Protein AF-0000000082341949 (afdb_homodimer)

Radius of gyration: 20.6 Å; Cα contacts (8 Å, |Δi|>4): 472; chains: 2; bounding box: 40×67×52 Å

Organism: NCBI:txid1220207

Solvent-accessible surface area (backbone atoms only — not comparable to full-atom values): 15668 Å² total; per-residue (Å²): 127,76,79,76,67,27,69,64,93,55,59,66,71,55,52,50,48,47,51,49,51,22,44,45,69,49,43,64,82,54,76,46,76,44,88,90,46,50,64,58,34,34,50,47,27,34,50,46,38,51,53,51,52,52,62,74,50,48,61,86,54,84,93,51,72,63,48,59,32,39,38,31,36,29,34,42,31,34,48,56,72,54,62,62,73,60,32,64,86,70,69,36,77,74,50,65,71,59,54,68,49,71,47,72,44,72,49,69,56,61,70,53,23,46,73,50,75,46,72,49,72,76,30,50,85,28,40,28,45,36,41,37,36,41,34,41,40,56,57,132,128,75,79,75,67,28,70,64,94,54,58,66,70,54,53,49,49,45,51,50,52,22,46,45,70,49,45,64,82,55,75,47,76,44,90,89,45,50,64,58,33,33,50,47,26,35,50,46,39,51,52,52,51,51,62,74,51,48,60,86,54,84,93,51,71,64,49,59,33,41,38,30,36,28,35,42,33,35,48,58,72,56,59,63,74,59,35,63,85,70,70,31,76,74,50,64,72,60,54,69,49,71,47,72,44,72,49,70,55,60,71,52,22,47,72,49,75,45,71,49,72,77,31,50,86,30,40,29,46,37,41,37,37,41,35,41,41,56,55,130

Foldseek 3Di:
DPLQFADDLDDPVVLQVQLQVQLCVLCVPALFDDPVRVVVSFVSSQVSSVVVSQVSQPDPDPPDDGFKDKDKGKDKDAQPPLPVVVPPVPPSPPRPRDDDDDDDDDDADRHHWHKDKDWHVVCVSSRMTMIMMMTMHGDD/DPLQFADDLDDPVVLQVQLQVQLCVLCVPALFDDPVRVVVSFVSSQVSSVVVSQVSQPDPDPPDDGFKDKDKGKDKDAQPPLVVVVPPVPPSPVRPRDDDDDDDDDDADRHHWHKDKDWHVVCVSSRMTMIMMMTMHGDD

InterPro domains:
  IPR005334 Dynein light chain Tctex-1-like [PF03645] (15-134)
  IPR005334 Dynein light chain Tctex-1-like [PTHR21255] (9-137)
  IPR038586 Tctex-1-like superfamily [G3DSA:3.30.1140.40] (12-139)

Sequence (280 aa):
MALETAPTPVPVDDLTKIATEACDSALGQAEGYEHTQVGTWNSEIINAILKALITATTPSTPNTPPPFRFTVNSTIVQQGLIDKSSAADGSAANTGKRGMHSASGAYWDVNRDGMWTFKYPAAEAKGLDVVVSVTWFALGMALETAPTPVPVDDLTKIATEACDSALGQAEGYEHTQVGTWNSEIINAILKALITATTPSTPNTPPPFRFTVNSTIVQQGLIDKSSAADGSAANTGKRGMHSASGAYWDVNRDGMWTFKYPAAEAKGLDVVVSVTWFALG

Nearest PDB structures (foldseek):
  5hxl-assembly1_A-2  TM=9.467E-01  e=6.442E-15  Pyricularia oryzae 70-15
  5hyc-assembly1_B  TM=9.217E-01  e=1.857E-14  Pyricularia oryzae 70-15
  5hyc-assembly1_A  TM=8.881E-01  e=2.265E-14  Pyricularia oryzae 70-15
  5vky-assembly1_B  TM=7.727E-01  e=1.326E-05  Saccharomyces cerevisiae JAY291
  5hxl-assembly1_A-2  TM=9.469E-01  e=4.916E-15  Pyricularia oryzae 70-15

Structure (mmCIF, N/CA/C/O backbone):
data_AF-0000000082341949-model_v1
#
loop_
_entity.id
_entity.type
_entity.pdbx_description
1 polymer 'Dynein light chain'
#
loop_
_atom_site.group_PDB
_atom_site.id
_atom_site.type_symbol
_atom_site.label_atom_id
_atom_site.label_alt_id
_atom_site.label_comp_id
_atom_site.label_asym_id
_atom_site.label_entity_id
_atom_site.label_seq_id
_atom_site.pdbx_PDB_ins_code
_atom_site.Cartn_x
_atom_site.Cartn_y
_atom_site.Cartn_z
_atom_site.occupancy
_atom_site.B_iso_or_equiv
_atom_site.auth_seq_id
_atom_site.auth_comp_id
_atom_site.auth_asym_id
_atom_site.auth_atom_id
_atom_site.pdbx_PDB_model_num
ATOM 1 N N . MET A 1 1 ? 8.773 -18.062 19.766 1 23.06 1 MET A N 1
ATOM 2 C CA . MET A 1 1 ? 9 -18.609 18.422 1 23.06 1 MET A CA 1
ATOM 3 C C . MET A 1 1 ? 9.023 -17.5 17.375 1 23.06 1 MET A C 1
ATOM 5 O O . MET A 1 1 ? 8.148 -16.625 17.375 1 23.06 1 MET A O 1
ATOM 9 N N . ALA A 1 2 ? 10.047 -16.938 16.875 1 33.16 2 ALA A N 1
ATOM 10 C CA . ALA A 1 2 ? 10.203 -15.688 16.156 1 33.16 2 ALA A CA 1
ATOM 11 C C . ALA A 1 2 ? 9.195 -15.586 15.016 1 33.16 2 ALA A C 1
ATOM 13 O O . ALA A 1 2 ? 8.93 -16.578 14.328 1 33.16 2 ALA A O 1
ATOM 14 N N . LEU A 1 3 ? 8.156 -15 15.094 1 41.84 3 LEU A N 1
ATOM 15 C CA . LEU A 1 3 ? 7.133 -14.883 14.055 1 41.84 3 LEU A CA 1
ATOM 16 C C . LEU A 1 3 ? 7.738 -15.07 12.672 1 41.84 3 LEU A C 1
ATOM 18 O O . LEU A 1 3 ? 8.633 -14.312 12.273 1 41.84 3 LEU A O 1
ATOM 22 N N . GLU A 1 4 ? 8.07 -16.219 12.273 1 46.66 4 GLU A N 1
ATOM 23 C CA . GLU A 1 4 ? 8.742 -16.688 11.062 1 46.66 4 GLU A CA 1
ATOM 24 C C . GLU A 1 4 ? 8.258 -15.914 9.836 1 46.66 4 GLU A C 1
ATOM 26 O O . GLU A 1 4 ? 7.078 -15.992 9.477 1 46.66 4 GLU A O 1
ATOM 31 N N . THR A 1 5 ? 8.609 -14.57 9.703 1 62.88 5 THR A N 1
ATOM 32 C CA . THR A 1 5 ? 8.258 -13.766 8.539 1 62.88 5 THR A CA 1
ATOM 33 C C . THR A 1 5 ? 8.836 -14.383 7.266 1 62.88 5 THR A C 1
ATOM 35 O O . THR A 1 5 ? 9.852 -15.086 7.316 1 62.88 5 THR A O 1
ATOM 38 N N . ALA A 1 6 ? 8.031 -14.641 6.203 1 70.5 6 ALA A N 1
ATOM 39 C CA . ALA A 1 6 ? 8.484 -15.172 4.926 1 70.5 6 ALA A CA 1
ATOM 40 C C . ALA A 1 6 ? 9.859 -14.617 4.559 1 70.5 6 ALA A C 1
ATOM 42 O O . ALA A 1 6 ? 10.172 -13.461 4.855 1 70.5 6 ALA A O 1
ATOM 43 N N . PRO A 1 7 ? 10.773 -15.594 4.086 1 88 7 PRO A N 1
ATOM 44 C CA . PRO A 1 7 ? 12.062 -15.078 3.615 1 88 7 PRO A CA 1
ATOM 45 C C . PRO A 1 7 ? 11.906 -13.977 2.568 1 88 7 PRO A C 1
ATOM 47 O O . PRO A 1 7 ? 11.047 -14.07 1.69 1 88 7 PRO A O 1
ATOM 50 N N . THR A 1 8 ? 12.641 -12.992 2.723 1 95.56 8 THR A N 1
ATOM 51 C CA . THR A 1 8 ? 12.648 -11.898 1.756 1 95.56 8 THR A CA 1
ATOM 52 C C . THR A 1 8 ? 13.297 -12.336 0.446 1 95.56 8 THR A C 1
ATOM 54 O O . THR A 1 8 ? 14.156 -13.219 0.437 1 95.56 8 THR A O 1
ATOM 57 N N . PRO A 1 9 ? 12.859 -11.773 -0.708 1 96.88 9 PRO A N 1
ATOM 58 C CA . PRO A 1 9 ? 13.398 -12.164 -2.014 1 96.88 9 PRO A CA 1
ATOM 59 C C . PRO A 1 9 ? 14.898 -11.914 -2.129 1 96.88 9 PRO A C 1
ATOM 61 O O . PRO A 1 9 ? 15.578 -12.578 -2.914 1 96.88 9 PRO A O 1
ATOM 64 N N . VAL A 1 10 ? 15.398 -10.875 -1.47 1 97.44 10 VAL A N 1
ATOM 65 C CA . VAL A 1 10 ? 16.812 -10.562 -1.269 1 97.44 10 VAL A CA 1
ATOM 66 C C . VAL A 1 10 ? 17.062 -10.242 0.203 1 97.44 10 VAL A C 1
ATOM 68 O O . VAL A 1 10 ? 16.125 -9.922 0.943 1 97.44 10 VAL A O 1
ATOM 71 N N . PRO A 1 11 ? 18.328 -10.352 0.611 1 97.06 11 PRO A N 1
ATOM 72 C CA . PRO A 1 11 ? 18.578 -10.008 2.014 1 97.06 11 PRO A CA 1
ATOM 73 C C . PRO A 1 11 ? 18.094 -8.609 2.375 1 97.06 11 PRO A C 1
ATOM 75 O O . PRO A 1 11 ? 18.172 -7.691 1.554 1 97.06 11 PRO A O 1
ATOM 78 N N . VAL A 1 12 ? 17.672 -8.43 3.627 1 97.38 12 VAL A N 1
ATOM 79 C CA . VAL A 1 12 ? 17.094 -7.184 4.094 1 97.38 12 VAL A CA 1
ATOM 80 C C . VAL A 1 12 ? 18.094 -6.047 3.936 1 97.38 12 VAL A C 1
ATOM 82 O O . VAL A 1 12 ? 17.719 -4.918 3.602 1 97.38 12 VAL A O 1
ATOM 85 N N . ASP A 1 13 ? 19.328 -6.34 4.191 1 97.69 13 ASP A N 1
ATOM 86 C CA . ASP A 1 13 ? 20.359 -5.32 4.004 1 97.69 13 ASP A CA 1
ATOM 87 C C . ASP A 1 13 ? 20.375 -4.812 2.564 1 97.69 13 ASP A C 1
ATOM 89 O O . ASP A 1 13 ? 20.578 -3.623 2.32 1 97.69 13 ASP A O 1
ATOM 93 N N . ASP A 1 14 ? 20.219 -5.711 1.649 1 98.31 14 ASP A N 1
ATOM 94 C CA . ASP A 1 14 ? 20.188 -5.336 0.24 1 98.31 14 ASP A CA 1
ATOM 95 C C . ASP A 1 14 ? 18.906 -4.547 -0.078 1 98.31 14 ASP A C 1
ATOM 97 O O . ASP A 1 14 ? 18.953 -3.578 -0.84 1 98.31 14 ASP A O 1
ATOM 101 N N . LEU A 1 15 ? 17.75 -4.973 0.466 1 98.5 15 LEU A N 1
ATOM 102 C CA . LEU A 1 15 ? 16.5 -4.223 0.303 1 98.5 15 LEU A CA 1
ATOM 103 C C . LEU A 1 15 ? 16.672 -2.785 0.789 1 98.5 15 LEU A C 1
ATOM 105 O O . LEU A 1 15 ? 16.266 -1.844 0.104 1 98.5 15 LEU A O 1
ATOM 109 N N . THR A 1 16 ? 17.281 -2.672 1.92 1 98.62 16 THR A N 1
ATOM 110 C CA . THR A 1 16 ? 17.5 -1.359 2.518 1 98.62 16 THR A CA 1
ATOM 111 C C . THR A 1 16 ? 18.391 -0.499 1.625 1 98.62 16 THR A C 1
ATOM 113 O O . THR A 1 16 ? 18.109 0.68 1.405 1 98.62 16 THR A O 1
ATOM 116 N N . LYS A 1 17 ? 19.438 -1.103 1.135 1 98.81 17 LYS A N 1
ATOM 117 C CA . LYS A 1 17 ? 20.344 -0.394 0.237 1 98.81 17 LYS A CA 1
ATOM 118 C C . LYS A 1 17 ? 19.625 0.051 -1.033 1 98.81 17 LYS A C 1
ATOM 120 O O . LYS A 1 17 ? 19.75 1.203 -1.452 1 98.81 17 LYS A O 1
ATOM 125 N N . ILE A 1 18 ? 18.891 -0.841 -1.638 1 98.88 18 ILE A N 1
ATOM 126 C CA . ILE A 1 18 ? 18.141 -0.56 -2.855 1 98.88 18 ILE A CA 1
ATOM 127 C C . ILE A 1 18 ? 17.188 0.615 -2.617 1 98.88 18 ILE A C 1
ATOM 129 O O . ILE A 1 18 ? 17.156 1.565 -3.404 1 98.88 18 ILE A O 1
ATOM 133 N N . ALA A 1 19 ? 16.422 0.585 -1.531 1 98.88 19 ALA A N 1
ATOM 134 C CA . ALA A 1 19 ? 15.445 1.631 -1.224 1 98.88 19 ALA A CA 1
ATOM 135 C C . ALA A 1 19 ? 16.141 2.955 -0.921 1 98.88 19 ALA A C 1
ATOM 137 O O . ALA A 1 19 ? 15.695 4.016 -1.361 1 98.88 19 ALA A O 1
ATOM 138 N N . THR A 1 20 ? 17.219 2.895 -0.156 1 98.88 20 THR A N 1
ATOM 139 C CA . THR A 1 20 ? 17.953 4.098 0.189 1 98.88 20 THR A CA 1
ATOM 140 C C . THR A 1 20 ? 18.5 4.781 -1.067 1 98.88 20 THR A C 1
ATOM 142 O O . THR A 1 20 ? 18.344 5.992 -1.236 1 98.88 20 THR A O 1
ATOM 145 N N . GLU A 1 21 ? 19.094 4.016 -1.93 1 98.88 21 GLU A N 1
ATOM 146 C CA . GLU A 1 21 ? 19.688 4.566 -3.15 1 98.88 21 GLU A CA 1
ATOM 147 C C . GLU A 1 21 ? 18.609 5.156 -4.059 1 98.88 21 GLU A C 1
ATOM 149 O O . GLU A 1 21 ? 18.828 6.188 -4.699 1 98.88 21 GLU A O 1
ATOM 154 N N . ALA A 1 22 ? 17.469 4.457 -4.191 1 98.94 22 ALA A N 1
ATOM 155 C CA . ALA A 1 22 ? 16.359 4.973 -4.984 1 98.94 22 ALA A CA 1
ATOM 156 C C . ALA A 1 22 ? 15.891 6.324 -4.453 1 98.94 22 ALA A C 1
ATOM 158 O O . ALA A 1 22 ? 15.68 7.262 -5.23 1 98.94 22 ALA A O 1
ATOM 159 N N . CYS A 1 23 ? 15.75 6.441 -3.154 1 98.88 23 CYS A N 1
ATOM 160 C CA . CYS A 1 23 ? 15.312 7.688 -2.535 1 98.88 23 CYS A CA 1
ATOM 161 C C . CYS A 1 23 ? 16.375 8.773 -2.689 1 98.88 23 CYS A C 1
ATOM 163 O O . CYS A 1 23 ? 16.047 9.922 -2.992 1 98.88 23 CYS A O 1
ATOM 165 N N . ASP A 1 24 ? 17.625 8.398 -2.455 1 98.69 24 ASP A N 1
ATOM 166 C CA . ASP A 1 24 ? 18.719 9.352 -2.627 1 98.69 24 ASP A CA 1
ATOM 167 C C . ASP A 1 24 ? 18.703 9.953 -4.031 1 98.69 24 ASP A C 1
ATOM 169 O O . ASP A 1 24 ? 18.859 11.164 -4.195 1 98.69 24 ASP A O 1
ATOM 173 N N . SER A 1 25 ? 18.578 9.094 -4.961 1 98.75 25 SER A N 1
ATOM 174 C CA . SER A 1 25 ? 18.594 9.523 -6.355 1 98.75 25 SER A CA 1
ATOM 175 C C . SER A 1 25 ? 17.422 10.445 -6.672 1 98.75 25 SER A C 1
ATOM 177 O O . SER A 1 25 ? 17.594 11.469 -7.332 1 98.75 25 SER A O 1
ATOM 179 N N . ALA A 1 26 ? 16.234 10.133 -6.211 1 98.69 26 ALA A N 1
ATOM 180 C CA . ALA A 1 26 ? 15.023 10.875 -6.547 1 98.69 26 ALA A CA 1
ATOM 181 C C . ALA A 1 26 ? 14.953 12.188 -5.773 1 98.69 26 ALA A C 1
ATOM 183 O O . ALA A 1 26 ? 14.484 13.195 -6.305 1 98.69 26 ALA A O 1
ATOM 184 N N . LEU A 1 27 ? 15.516 12.203 -4.523 1 98.38 27 LEU A N 1
ATOM 185 C CA . LEU A 1 27 ? 15.25 13.328 -3.625 1 98.38 27 LEU A CA 1
ATOM 186 C C . LEU A 1 27 ? 16.531 14.094 -3.32 1 98.38 27 LEU A C 1
ATOM 188 O O . LEU A 1 27 ? 16.516 15.031 -2.518 1 98.38 27 LEU A O 1
ATOM 192 N N . GLY A 1 28 ? 17.594 13.648 -3.826 1 95.56 28 GLY A N 1
ATOM 193 C CA . GLY A 1 28 ? 18.891 14.242 -3.494 1 95.56 28 GLY A CA 1
ATOM 194 C C . GLY A 1 28 ? 18.891 15.758 -3.592 1 95.56 28 GLY A C 1
ATOM 195 O O . GLY A 1 28 ? 19.453 16.438 -2.736 1 95.56 28 GLY A O 1
ATOM 196 N N . GLN A 1 29 ? 18.172 16.297 -4.523 1 94.81 29 GLN A N 1
ATOM 197 C CA . GLN A 1 29 ? 18.219 17.734 -4.762 1 94.81 29 GLN A CA 1
ATOM 198 C C . GLN A 1 29 ? 17 18.422 -4.16 1 94.81 29 GLN A C 1
ATOM 200 O O . GLN A 1 29 ? 16.875 19.656 -4.23 1 94.81 29 GLN A O 1
ATOM 205 N N . ALA A 1 30 ? 16.141 17.719 -3.623 1 96.12 30 ALA A N 1
ATOM 206 C CA . ALA A 1 30 ? 14.938 18.297 -3.053 1 96.12 30 ALA A CA 1
ATOM 207 C C . ALA A 1 30 ? 15.25 19.062 -1.769 1 96.12 30 ALA A C 1
ATOM 209 O O . ALA A 1 30 ? 16.062 18.609 -0.954 1 96.12 30 ALA A O 1
ATOM 210 N N . GLU A 1 31 ? 14.641 20.203 -1.575 1 95.38 31 GLU A N 1
ATOM 211 C CA . GLU A 1 31 ? 14.812 21 -0.366 1 95.38 31 GLU A CA 1
ATOM 212 C C . GLU A 1 31 ? 13.57 20.953 0.515 1 95.38 31 GLU A C 1
ATOM 214 O O . GLU A 1 31 ? 13.555 21.516 1.609 1 95.38 31 GLU A O 1
ATOM 219 N N . GLY A 1 32 ? 12.562 20.422 0.01 1 95.12 32 GLY A N 1
ATOM 220 C CA . GLY A 1 32 ? 11.281 20.281 0.677 1 95.12 32 GLY A CA 1
ATOM 221 C C . GLY A 1 32 ? 10.195 19.719 -0.222 1 95.12 32 GLY A C 1
ATOM 222 O O . GLY A 1 32 ? 10.469 19.312 -1.353 1 95.12 32 GLY A O 1
ATOM 223 N N . TYR A 1 33 ? 9.047 19.703 0.341 1 95.81 33 TYR A N 1
ATOM 224 C CA . TYR A 1 33 ? 7.922 19.156 -0.413 1 95.81 33 TYR A CA 1
ATOM 225 C C . TYR A 1 33 ? 7.57 20.062 -1.587 1 95.81 33 TYR A C 1
ATOM 227 O O . TYR A 1 33 ? 7.434 21.281 -1.423 1 95.81 33 TYR A O 1
ATOM 235 N N . GLU A 1 34 ? 7.402 19.578 -2.762 1 96.12 34 GLU A N 1
ATOM 236 C CA . GLU A 1 34 ? 6.992 20.297 -3.961 1 96.12 34 GLU A CA 1
ATOM 237 C C . GLU A 1 34 ? 5.871 19.562 -4.691 1 96.12 34 GLU A C 1
ATOM 239 O O . GLU A 1 34 ? 6.102 18.531 -5.312 1 96.12 34 GLU A O 1
ATOM 244 N N . HIS A 1 35 ? 4.695 20.172 -4.734 1 94.88 35 HIS A N 1
ATOM 245 C CA . HIS A 1 35 ? 3.512 19.547 -5.312 1 94.88 35 HIS A CA 1
ATOM 246 C C . HIS A 1 35 ? 3.73 19.203 -6.781 1 94.88 35 HIS A C 1
ATOM 248 O O . HIS A 1 35 ? 3.209 18.203 -7.277 1 94.88 35 HIS A O 1
ATOM 254 N N . THR A 1 36 ? 4.496 19.938 -7.383 1 96.81 36 THR A N 1
ATOM 255 C CA . THR A 1 36 ? 4.684 19.75 -8.812 1 96.81 36 THR A CA 1
ATOM 256 C C . THR A 1 36 ? 5.695 18.641 -9.086 1 96.81 36 THR A C 1
ATOM 258 O O . THR A 1 36 ? 5.805 18.156 -10.219 1 96.81 36 THR A O 1
ATOM 261 N N . GLN A 1 37 ? 6.477 18.188 -8.055 1 97.94 37 GLN A N 1
ATOM 262 C CA . GLN A 1 37 ? 7.562 17.234 -8.289 1 97.94 37 GLN A CA 1
ATOM 263 C C . GLN A 1 37 ? 7.301 15.914 -7.578 1 97.94 37 GLN A C 1
ATOM 265 O O . GLN A 1 37 ? 7.887 14.883 -7.93 1 97.94 37 GLN A O 1
ATOM 270 N N . VAL A 1 38 ? 6.52 15.914 -6.562 1 98.12 38 VAL A N 1
ATOM 271 C CA . VAL A 1 38 ? 6.367 14.766 -5.672 1 98.12 38 VAL A CA 1
ATOM 272 C C . VAL A 1 38 ? 5.902 13.547 -6.469 1 98.12 38 VAL A C 1
ATOM 274 O O . VAL A 1 38 ? 6.293 12.414 -6.168 1 98.12 38 VAL A O 1
ATOM 277 N N . GLY A 1 39 ? 5.07 13.758 -7.469 1 98.31 39 GLY A N 1
ATOM 278 C CA . GLY A 1 39 ? 4.672 12.664 -8.344 1 98.31 39 GLY A CA 1
ATOM 279 C C . GLY A 1 39 ? 5.84 12.023 -9.07 1 98.31 39 GLY A C 1
ATOM 280 O O . GLY A 1 39 ? 5.941 10.797 -9.141 1 98.31 39 GLY A O 1
ATOM 281 N N . THR A 1 40 ? 6.648 12.836 -9.609 1 98.69 40 THR A N 1
ATOM 282 C CA . THR A 1 40 ? 7.832 12.367 -10.32 1 98.69 40 THR A CA 1
ATOM 283 C C . THR A 1 40 ? 8.781 11.648 -9.359 1 98.69 40 THR A C 1
ATOM 285 O O . THR A 1 40 ? 9.297 10.57 -9.688 1 98.69 40 THR A O 1
ATOM 288 N N . TRP A 1 41 ? 9.008 12.211 -8.18 1 98.81 41 TRP A N 1
ATOM 289 C CA . TRP A 1 41 ? 9.883 11.586 -7.188 1 98.81 41 TRP A CA 1
ATOM 290 C C . TRP A 1 41 ? 9.406 10.18 -6.848 1 98.81 41 TRP A C 1
ATOM 292 O O . TRP A 1 41 ? 10.195 9.234 -6.836 1 98.81 41 TRP A O 1
ATOM 302 N N . ASN A 1 42 ? 8.117 10.023 -6.617 1 98.88 42 ASN A N 1
ATOM 303 C CA . ASN A 1 42 ? 7.555 8.719 -6.309 1 98.88 42 ASN A CA 1
ATOM 304 C C . ASN A 1 42 ? 7.746 7.738 -7.461 1 98.88 42 ASN A C 1
ATOM 306 O O . ASN A 1 42 ? 8.109 6.578 -7.242 1 98.88 42 ASN A O 1
ATOM 310 N N . SER A 1 43 ? 7.508 8.203 -8.648 1 98.81 43 SER A N 1
ATOM 311 C CA . SER A 1 43 ? 7.68 7.344 -9.82 1 98.81 43 SER A CA 1
ATOM 312 C C . SER A 1 43 ? 9.125 6.875 -9.953 1 98.81 43 SER A C 1
ATOM 314 O O . SER A 1 43 ? 9.375 5.703 -10.25 1 98.81 43 SER A O 1
ATOM 316 N N . GLU A 1 44 ? 10.023 7.727 -9.75 1 98.94 44 GLU A N 1
ATOM 317 C CA . GLU A 1 44 ? 11.438 7.383 -9.836 1 98.94 44 GLU A CA 1
ATOM 318 C C . GLU A 1 44 ? 11.828 6.359 -8.773 1 98.94 44 GLU A C 1
ATOM 320 O O . GLU A 1 44 ? 12.539 5.395 -9.07 1 98.94 44 GLU A O 1
ATOM 325 N N . ILE A 1 45 ? 11.367 6.586 -7.566 1 98.94 45 ILE A N 1
ATOM 326 C CA . ILE A 1 45 ? 11.648 5.672 -6.465 1 98.94 45 ILE A CA 1
ATOM 327 C C . ILE A 1 45 ? 11.109 4.281 -6.797 1 98.94 45 ILE A C 1
ATOM 329 O O . ILE A 1 45 ? 11.836 3.291 -6.719 1 98.94 45 ILE A O 1
ATOM 333 N N . ILE A 1 46 ? 9.898 4.219 -7.199 1 98.94 46 ILE A N 1
ATOM 334 C CA . ILE A 1 46 ? 9.211 2.965 -7.484 1 98.94 46 ILE A CA 1
ATOM 335 C C . ILE A 1 46 ? 9.922 2.227 -8.617 1 98.94 46 ILE A C 1
ATOM 337 O O . ILE A 1 46 ? 10.227 1.04 -8.492 1 98.94 46 ILE A O 1
ATOM 341 N N . ASN A 1 47 ? 10.211 2.914 -9.68 1 98.88 47 ASN A N 1
ATOM 342 C CA . ASN A 1 47 ? 10.836 2.312 -10.859 1 98.88 47 ASN A CA 1
ATOM 343 C C . ASN A 1 47 ? 12.227 1.777 -10.547 1 98.88 47 ASN A C 1
ATOM 345 O O . ASN A 1 47 ? 12.594 0.686 -10.984 1 98.88 47 ASN A O 1
ATOM 349 N N . ALA A 1 48 ? 13 2.541 -9.828 1 98.94 48 ALA A N 1
ATOM 350 C CA . ALA A 1 48 ? 14.344 2.115 -9.461 1 98.94 48 ALA A CA 1
ATOM 351 C C . ALA A 1 48 ? 14.305 0.85 -8.609 1 98.94 48 ALA A C 1
ATOM 353 O O . ALA A 1 48 ? 15.094 -0.077 -8.828 1 98.94 48 ALA A O 1
ATOM 354 N N . ILE A 1 49 ? 13.43 0.798 -7.664 1 98.94 49 ILE A N 1
ATOM 355 C CA . ILE A 1 49 ? 13.344 -0.34 -6.758 1 98.94 49 ILE A CA 1
ATOM 356 C C . ILE A 1 49 ? 12.867 -1.575 -7.52 1 98.94 49 ILE A C 1
ATOM 358 O O . ILE A 1 49 ? 13.445 -2.656 -7.383 1 98.94 49 ILE A O 1
ATOM 362 N N . LEU A 1 50 ? 11.828 -1.416 -8.352 1 98.88 50 LEU A N 1
ATOM 363 C CA . LEU A 1 50 ? 11.336 -2.539 -9.141 1 98.88 50 LEU A CA 1
ATOM 364 C C . LEU A 1 50 ? 12.438 -3.098 -10.039 1 98.88 50 LEU A C 1
ATOM 366 O O . LEU A 1 50 ? 12.648 -4.312 -10.086 1 98.88 50 LEU A O 1
ATOM 370 N N . LYS A 1 51 ? 13.117 -2.213 -10.711 1 98.81 51 LYS A N 1
ATOM 371 C CA . LYS A 1 51 ? 14.195 -2.641 -11.602 1 98.81 51 LYS A CA 1
ATOM 372 C C . LYS A 1 51 ? 15.258 -3.424 -10.844 1 98.81 51 LYS A C 1
ATOM 374 O O . LYS A 1 51 ? 15.711 -4.477 -11.305 1 98.81 51 LYS A O 1
ATOM 379 N N . ALA A 1 52 ? 15.672 -2.926 -9.719 1 98.81 52 ALA A N 1
ATOM 380 C CA . ALA A 1 52 ? 16.703 -3.572 -8.914 1 98.81 52 ALA A CA 1
ATOM 381 C C . ALA A 1 52 ? 16.25 -4.953 -8.445 1 98.81 52 ALA A C 1
ATOM 383 O O . ALA A 1 52 ? 17.016 -5.914 -8.492 1 98.81 52 ALA A O 1
ATOM 384 N N . LEU A 1 53 ? 15.031 -5.121 -7.977 1 98.56 53 LEU A N 1
ATOM 385 C CA . LEU A 1 53 ? 14.508 -6.383 -7.457 1 98.56 53 LEU A CA 1
ATOM 386 C C . LEU A 1 53 ? 14.375 -7.414 -8.57 1 98.56 53 LEU A C 1
ATOM 388 O O . LEU A 1 53 ? 14.719 -8.586 -8.391 1 98.56 53 LEU A O 1
ATOM 392 N N . ILE A 1 54 ? 13.836 -6.957 -9.719 1 97.75 54 ILE A N 1
ATOM 393 C CA . ILE A 1 54 ? 13.695 -7.844 -10.867 1 97.75 54 ILE A CA 1
ATOM 394 C C . ILE A 1 54 ? 15.07 -8.367 -11.281 1 97.75 54 ILE A C 1
ATOM 396 O O . ILE A 1 54 ? 15.242 -9.57 -11.492 1 97.75 54 ILE A O 1
ATOM 400 N N . THR A 1 55 ? 16.016 -7.469 -11.359 1 97.25 55 THR A N 1
ATOM 401 C CA . THR A 1 55 ? 17.375 -7.852 -11.742 1 97.25 55 THR A CA 1
ATOM 402 C C . THR A 1 55 ? 17.953 -8.844 -10.75 1 97.25 55 THR A C 1
ATOM 404 O O . THR A 1 55 ? 18.547 -9.852 -11.141 1 97.25 55 THR A O 1
ATOM 407 N N . ALA A 1 56 ? 17.781 -8.617 -9.484 1 97 56 ALA A N 1
ATOM 408 C CA . ALA A 1 56 ? 18.391 -9.406 -8.43 1 97 56 ALA A CA 1
ATOM 409 C C . ALA A 1 56 ? 17.75 -10.789 -8.336 1 97 56 ALA A C 1
ATOM 411 O O . ALA A 1 56 ? 18.375 -11.734 -7.824 1 97 56 ALA A O 1
ATOM 412 N N . THR A 1 57 ? 16.531 -10.93 -8.805 1 96.38 57 THR A N 1
ATOM 413 C CA . THR A 1 57 ? 15.812 -12.18 -8.562 1 96.38 57 THR A CA 1
ATOM 414 C C . THR A 1 57 ? 15.602 -12.945 -9.859 1 96.38 57 THR A C 1
ATOM 416 O O . THR A 1 57 ? 15.07 -14.055 -9.859 1 96.38 57 THR A O 1
ATOM 419 N N . THR A 1 58 ? 15.914 -12.336 -10.984 1 93.19 58 THR A N 1
ATOM 420 C CA . THR A 1 58 ? 15.797 -13.023 -12.273 1 93.19 58 THR A CA 1
ATOM 421 C C . THR A 1 58 ? 16.781 -14.18 -12.359 1 93.19 58 THR A C 1
ATOM 423 O O . THR A 1 58 ? 17.984 -13.992 -12.188 1 93.19 58 THR A O 1
ATOM 426 N N . PRO A 1 59 ? 16.234 -15.375 -12.625 1 91.31 59 PRO A N 1
ATOM 427 C CA . PRO A 1 59 ? 17.125 -16.531 -12.727 1 91.31 59 PRO A CA 1
ATOM 428 C C . PRO A 1 59 ? 18.125 -16.422 -13.883 1 91.31 59 PRO A C 1
ATOM 430 O O . PRO A 1 59 ? 17.797 -15.828 -14.922 1 91.31 59 PRO A O 1
ATOM 433 N N . SER A 1 60 ? 19.25 -17.047 -13.703 1 90.25 60 SER A N 1
ATOM 434 C CA . SER A 1 60 ? 20.281 -17.047 -14.734 1 90.25 60 SER A CA 1
ATOM 435 C C . SER A 1 60 ? 20 -18.078 -15.812 1 90.25 60 SER A C 1
ATOM 437 O O . SER A 1 60 ? 20.5 -17.969 -16.938 1 90.25 60 SER A O 1
ATOM 439 N N . THR A 1 61 ? 19.266 -19.062 -15.453 1 90 61 THR A N 1
ATOM 440 C CA . THR A 1 61 ? 18.922 -20.109 -16.406 1 90 61 THR A CA 1
ATOM 441 C C . THR A 1 61 ? 17.844 -19.641 -17.375 1 90 61 THR A C 1
ATOM 443 O O . THR A 1 61 ? 16.781 -19.172 -16.953 1 90 61 THR A O 1
ATOM 446 N N . PRO A 1 62 ? 18.156 -19.891 -18.656 1 86.69 62 PRO A N 1
ATOM 447 C CA . PRO A 1 62 ? 17.188 -19.438 -19.656 1 86.69 62 PRO A CA 1
ATOM 448 C C . PRO A 1 62 ? 15.836 -20.125 -19.516 1 86.69 62 PRO A C 1
ATOM 450 O O . PRO A 1 62 ? 15.773 -21.297 -19.141 1 86.69 62 PRO A O 1
ATOM 453 N N . ASN A 1 63 ? 14.766 -19.438 -19.781 1 88.5 63 ASN A N 1
ATOM 454 C CA . ASN A 1 63 ? 13.391 -19.922 -19.844 1 88.5 63 ASN A CA 1
ATOM 455 C C . ASN A 1 63 ? 12.844 -20.234 -18.469 1 88.5 63 ASN A C 1
ATOM 457 O O . ASN A 1 63 ? 11.844 -20.953 -18.328 1 88.5 63 ASN A O 1
ATOM 461 N N . THR A 1 64 ? 13.641 -19.906 -17.484 1 89.88 64 THR A N 1
ATOM 462 C CA . THR A 1 64 ? 13.086 -20.047 -16.141 1 89.88 64 THR A CA 1
ATOM 463 C C . THR A 1 64 ? 12.195 -18.844 -15.805 1 89.88 64 THR A C 1
ATOM 465 O O . THR A 1 64 ? 12.609 -17.703 -15.945 1 89.88 64 THR A O 1
ATOM 468 N N . PRO A 1 65 ? 11.023 -19.031 -15.445 1 88.94 65 PRO A N 1
ATOM 469 C CA . PRO A 1 65 ? 10.117 -17.922 -15.141 1 88.94 65 PRO A CA 1
ATOM 470 C C . PRO A 1 65 ? 10.539 -17.141 -13.906 1 88.94 65 PRO A C 1
ATOM 472 O O . PRO A 1 65 ? 11.227 -17.672 -13.031 1 88.94 65 PRO A O 1
ATOM 475 N N . PRO A 1 66 ? 10.227 -15.883 -13.859 1 91.25 66 PRO A N 1
ATOM 476 C CA . PRO A 1 66 ? 10.508 -15.109 -12.641 1 91.25 66 PRO A CA 1
ATOM 477 C C . PRO A 1 66 ? 9.898 -15.742 -11.398 1 91.25 66 PRO A C 1
ATOM 479 O O . PRO A 1 66 ? 8.773 -16.25 -11.438 1 91.25 66 PRO A O 1
ATOM 482 N N . PRO A 1 67 ? 10.609 -15.719 -10.367 1 95.31 67 PRO A N 1
ATOM 483 C CA . PRO A 1 67 ? 10.133 -16.391 -9.156 1 95.31 67 PRO A CA 1
ATOM 484 C C . PRO A 1 67 ? 9.148 -15.555 -8.359 1 95.31 67 PRO A C 1
ATOM 486 O O . PRO A 1 67 ? 8.461 -16.078 -7.473 1 95.31 67 PRO A O 1
ATOM 489 N N . PHE A 1 68 ? 9.133 -14.242 -8.656 1 97.12 68 PHE A N 1
ATOM 490 C CA . PHE A 1 68 ? 8.281 -13.383 -7.844 1 97.12 68 PHE A CA 1
ATOM 491 C C . PHE A 1 68 ? 7.535 -12.383 -8.719 1 97.12 68 PHE A C 1
ATOM 493 O O . PHE A 1 68 ? 8.031 -11.969 -9.766 1 97.12 68 PHE A O 1
ATOM 500 N N . ARG A 1 69 ? 6.383 -12.047 -8.281 1 97.75 69 ARG A N 1
ATOM 501 C CA . ARG A 1 69 ? 5.734 -10.789 -8.641 1 97.75 69 ARG A CA 1
ATOM 502 C C . ARG A 1 69 ? 5.922 -9.742 -7.543 1 97.75 69 ARG A C 1
ATOM 504 O O . ARG A 1 69 ? 6.07 -10.094 -6.367 1 97.75 69 ARG A O 1
ATOM 511 N N . PHE A 1 70 ? 5.949 -8.477 -7.926 1 98.5 70 PHE A N 1
ATOM 512 C CA . PHE A 1 70 ? 6.246 -7.414 -6.969 1 98.5 70 PHE A CA 1
ATOM 513 C C . PHE A 1 70 ? 5.227 -6.289 -7.078 1 98.5 70 PHE A C 1
ATOM 515 O O . PHE A 1 70 ? 4.758 -5.973 -8.172 1 98.5 70 PHE A O 1
ATOM 522 N N . THR A 1 71 ? 4.91 -5.664 -5.969 1 98.62 71 THR A N 1
ATOM 523 C CA . THR A 1 71 ? 4.363 -4.312 -5.906 1 98.62 71 THR A CA 1
ATOM 524 C C . THR A 1 71 ? 5.242 -3.41 -5.047 1 98.62 71 THR A C 1
ATOM 526 O O . THR A 1 71 ? 5.758 -3.842 -4.012 1 98.62 71 THR A O 1
ATOM 529 N N . VAL A 1 72 ? 5.438 -2.209 -5.453 1 98.81 72 VAL A N 1
ATOM 530 C CA . VAL A 1 72 ? 6.133 -1.188 -4.676 1 98.81 72 VAL A CA 1
ATOM 531 C C . VAL A 1 72 ? 5.246 0.046 -4.535 1 98.81 72 VAL A C 1
ATOM 533 O O . VAL A 1 72 ? 4.707 0.549 -5.523 1 98.81 72 VAL A O 1
ATOM 536 N N . ASN A 1 73 ? 5.016 0.458 -3.354 1 98.69 73 ASN A N 1
ATOM 537 C CA . ASN A 1 73 ? 4.309 1.691 -3.029 1 98.69 73 ASN A CA 1
ATOM 538 C C . ASN A 1 73 ? 5.238 2.721 -2.391 1 98.69 73 ASN A C 1
ATOM 540 O O . ASN A 1 73 ? 6.047 2.379 -1.525 1 98.69 73 ASN A O 1
ATOM 544 N N . SER A 1 74 ? 5.168 3.885 -2.854 1 98.75 74 SER A N 1
ATOM 545 C CA . SER A 1 74 ? 5.918 4.996 -2.273 1 98.75 74 SER A CA 1
ATOM 546 C C . SER A 1 74 ? 4.996 6.152 -1.911 1 98.75 74 SER A C 1
ATOM 548 O O . SER A 1 74 ? 4.172 6.578 -2.725 1 98.75 74 SER A O 1
ATOM 550 N N . THR A 1 75 ? 5.137 6.672 -0.686 1 97.62 75 THR A N 1
ATOM 551 C CA . THR A 1 75 ? 4.367 7.801 -0.181 1 97.62 75 THR A CA 1
ATOM 552 C C . THR A 1 75 ? 5.293 8.891 0.357 1 97.62 75 THR A C 1
ATOM 554 O O . THR A 1 75 ? 6.195 8.609 1.149 1 97.62 75 THR A O 1
ATOM 557 N N . ILE A 1 76 ? 5.035 10.039 -0.05 1 97 76 ILE A N 1
ATOM 558 C CA . ILE A 1 76 ? 5.77 11.211 0.43 1 97 76 ILE A CA 1
ATOM 559 C C . ILE A 1 76 ? 4.805 12.188 1.094 1 97 76 ILE A C 1
ATOM 561 O O . ILE A 1 76 ? 3.775 12.547 0.513 1 97 76 ILE A O 1
ATOM 565 N N . VAL A 1 77 ? 5.105 12.602 2.281 1 94.06 77 VAL A N 1
ATOM 566 C CA . VAL A 1 77 ? 4.258 13.5 3.061 1 94.06 77 VAL A CA 1
ATOM 567 C C . VAL A 1 77 ? 5.055 14.734 3.469 1 94.06 77 VAL A C 1
ATOM 569 O O . VAL A 1 77 ? 6.219 14.633 3.857 1 94.06 77 VAL A O 1
ATOM 572 N N . GLN A 1 78 ? 4.418 15.844 3.27 1 92.19 78 GLN A N 1
ATOM 573 C CA . GLN A 1 78 ? 4.98 17.094 3.775 1 92.19 78 GLN A CA 1
ATOM 574 C C . GLN A 1 78 ? 4.875 17.156 5.297 1 92.19 78 GLN A C 1
ATOM 576 O O . GLN A 1 78 ? 3.791 17 5.855 1 92.19 78 GLN A O 1
ATOM 581 N N . GLN A 1 79 ? 6.082 17.359 5.879 1 83.19 79 GLN A N 1
ATOM 582 C CA . GLN A 1 79 ? 6.027 17.547 7.324 1 83.19 79 GLN A CA 1
ATOM 583 C C . GLN A 1 79 ? 5.539 18.938 7.688 1 83.19 79 GLN A C 1
ATOM 585 O O . GLN A 1 79 ? 5.832 19.906 6.977 1 83.19 79 GLN A O 1
ATOM 590 N N . GLY A 1 80 ? 4.34 19.25 8.219 1 62.69 80 GLY A N 1
ATOM 591 C CA . GLY A 1 80 ? 3.916 20.578 8.648 1 62.69 80 GLY A CA 1
ATOM 592 C C . GLY A 1 80 ? 4.984 21.328 9.43 1 62.69 80 GLY A C 1
ATOM 593 O O . GLY A 1 80 ? 5.863 20.703 10.031 1 62.69 80 GLY A O 1
ATOM 594 N N . LEU A 1 81 ? 5.43 22.578 8.828 1 47.38 81 LEU A N 1
ATOM 595 C CA . LEU A 1 81 ? 6.328 23.5 9.5 1 47.38 81 LEU A CA 1
ATOM 596 C C . LEU A 1 81 ? 5.969 23.641 10.977 1 47.38 81 LEU A C 1
ATOM 598 O O . LEU A 1 81 ? 4.789 23.719 11.328 1 47.38 81 LEU A O 1
ATOM 602 N N . ILE A 1 82 ? 6.551 22.984 11.789 1 43.66 82 ILE A N 1
ATOM 603 C CA . ILE A 1 82 ? 6.527 23.516 13.148 1 43.66 82 ILE A CA 1
ATOM 604 C C . ILE A 1 82 ? 6.699 25.031 13.117 1 43.66 82 ILE A C 1
ATOM 606 O O . ILE A 1 82 ? 7.664 25.531 12.547 1 43.66 82 ILE A O 1
ATOM 610 N N . ASP A 1 83 ? 5.684 25.797 12.875 1 40.97 83 ASP A N 1
ATOM 611 C CA . ASP A 1 83 ? 5.996 27.219 13.07 1 40.97 83 ASP A CA 1
ATOM 612 C C . ASP A 1 83 ? 7.02 27.406 14.188 1 40.97 83 ASP A C 1
ATOM 614 O O . ASP A 1 83 ? 6.738 27.109 15.352 1 40.97 83 ASP A O 1
ATOM 618 N N . LYS A 1 84 ? 8.242 27.391 13.938 1 40.12 84 LYS A N 1
ATOM 619 C CA . LYS A 1 84 ? 9.336 27.75 14.836 1 40.12 84 LYS A CA 1
ATOM 620 C C . LYS A 1 84 ? 8.977 28.953 15.695 1 40.12 84 LYS A C 1
ATOM 622 O O . LYS A 1 84 ? 9.5 29.109 16.797 1 40.12 84 LYS A O 1
ATOM 627 N N . SER A 1 85 ? 8.508 30.031 15.102 1 39.62 85 SER A N 1
ATOM 628 C CA . SER A 1 85 ? 8.289 31.266 15.836 1 39.62 85 SER A CA 1
ATOM 629 C C . SER A 1 85 ? 7.273 31.078 16.953 1 39.62 85 SER A C 1
ATOM 631 O O . SER A 1 85 ? 7.266 31.828 17.938 1 39.62 85 SER A O 1
ATOM 633 N N . SER A 1 86 ? 6.195 30.266 16.625 1 41.34 86 SER A N 1
ATOM 634 C CA . SER A 1 86 ? 5.312 30.094 17.781 1 41.34 86 SER A CA 1
ATOM 635 C C . SER A 1 86 ? 5.977 29.25 18.859 1 41.34 86 SER A C 1
ATOM 637 O O . SER A 1 86 ? 5.398 29.031 19.922 1 41.34 86 SER A O 1
ATOM 639 N N . ALA A 1 87 ? 7.133 28.625 18.5 1 40.59 87 ALA A N 1
ATOM 640 C CA . ALA A 1 87 ? 7.934 27.969 19.531 1 40.59 87 ALA A CA 1
ATOM 641 C C . ALA A 1 87 ? 8.406 28.984 20.578 1 40.59 87 ALA A C 1
ATOM 643 O O . ALA A 1 87 ? 9.086 28.609 21.547 1 40.59 87 ALA A O 1
ATOM 644 N N . ALA A 1 88 ? 8.484 30.219 20.297 1 38.62 88 ALA A N 1
ATOM 645 C CA . ALA A 1 88 ? 9.172 31.078 21.266 1 38.62 88 ALA A CA 1
ATOM 646 C C . ALA A 1 88 ? 8.492 31.016 22.641 1 38.62 88 ALA A C 1
ATOM 648 O O . ALA A 1 88 ? 9.141 31.141 23.672 1 38.62 88 ALA A O 1
ATOM 649 N N . ASP A 1 89 ? 7.203 31.438 22.781 1 38.84 89 ASP A N 1
ATOM 650 C CA . ASP A 1 89 ? 6.691 31.594 24.141 1 38.84 89 ASP A CA 1
ATOM 651 C C . ASP A 1 89 ? 6.43 30.219 24.781 1 38.84 89 ASP A C 1
ATOM 653 O O . ASP A 1 89 ? 5.805 30.141 25.844 1 38.84 89 ASP A O 1
ATOM 657 N N . GLY A 1 90 ? 7.223 29.203 24.688 1 37.97 90 GLY A N 1
ATOM 658 C CA . GLY A 1 90 ? 7.211 27.922 25.391 1 37.97 90 GLY A CA 1
ATOM 659 C C . GLY A 1 90 ? 6.273 26.906 24.75 1 37.97 90 GLY A C 1
ATOM 660 O O . GLY A 1 90 ? 6.18 25.766 25.219 1 37.97 90 GLY A O 1
ATOM 661 N N . SER A 1 91 ? 5.02 27.234 24.359 1 34.53 91 SER A N 1
ATOM 662 C CA . SER A 1 91 ? 3.979 26.328 23.891 1 34.53 91 SER A CA 1
ATOM 663 C C . SER A 1 91 ? 4.332 25.734 22.516 1 34.53 91 SER A C 1
ATOM 665 O O . SER A 1 91 ? 3.443 25.438 21.719 1 34.53 91 SER A O 1
ATOM 667 N N . ALA A 1 92 ? 5.371 25.859 21.938 1 37.81 92 ALA A N 1
ATOM 668 C CA . ALA A 1 92 ? 5.957 25.312 20.703 1 37.81 92 ALA A CA 1
ATOM 669 C C . ALA A 1 92 ? 5.566 23.859 20.5 1 37.81 92 ALA A C 1
ATOM 671 O O . ALA A 1 92 ? 5.859 23.266 19.453 1 37.81 92 ALA A O 1
ATOM 672 N N . ALA A 1 93 ? 5.523 23.172 21.547 1 39.44 93 ALA A N 1
ATOM 673 C CA . ALA A 1 93 ? 5.477 21.719 21.531 1 39.44 93 ALA A CA 1
ATOM 674 C C . ALA A 1 93 ? 4.391 21.219 20.578 1 39.44 93 ALA A C 1
ATOM 676 O O . ALA A 1 93 ? 4.43 20.062 20.125 1 39.44 93 ALA A O 1
ATOM 677 N N . ASN A 1 94 ? 3.217 21.656 20.75 1 36.78 94 ASN A N 1
ATOM 678 C CA . ASN A 1 94 ? 2.035 21.016 20.188 1 36.78 94 ASN A CA 1
ATOM 679 C C . ASN A 1 94 ? 1.947 21.219 18.688 1 36.78 94 ASN A C 1
ATOM 681 O O . ASN A 1 94 ? 0.851 21.281 18.125 1 36.78 94 ASN A O 1
ATOM 685 N N . THR A 1 95 ? 2.867 21.906 18.078 1 38.44 95 THR A N 1
ATOM 686 C CA . THR A 1 95 ? 2.75 22.188 16.656 1 38.44 95 THR A CA 1
ATOM 687 C C . THR A 1 95 ? 2.309 20.953 15.883 1 38.44 95 THR A C 1
ATOM 689 O O . THR A 1 95 ? 2.49 19.828 16.344 1 38.44 95 THR A O 1
ATOM 692 N N . GLY A 1 96 ? 1.45 21.094 14.711 1 46.62 96 GLY A N 1
ATOM 693 C CA . GLY A 1 96 ? 0.389 20.438 13.961 1 46.62 96 GLY A CA 1
ATOM 694 C C . GLY A 1 96 ? 0.827 19.141 13.312 1 46.62 96 GLY A C 1
ATOM 695 O O . GLY A 1 96 ? 1.057 19.078 12.109 1 46.62 96 GLY A O 1
ATOM 696 N N . LYS A 1 97 ? 1.732 18.438 13.867 1 56.16 97 LYS A N 1
ATOM 697 C CA . LYS A 1 97 ? 1.873 17.125 13.242 1 56.16 97 LYS A CA 1
ATOM 698 C C . LYS A 1 97 ? 0.51 16.484 13 1 56.16 97 LYS A C 1
ATOM 700 O O . LYS A 1 97 ? -0.311 16.391 13.914 1 56.16 97 LYS A O 1
ATOM 705 N N . ARG A 1 98 ? 0.161 16.484 11.812 1 73.31 98 ARG A N 1
ATOM 706 C CA . ARG A 1 98 ? -1.086 15.82 11.461 1 73.31 98 ARG A CA 1
ATOM 707 C C . ARG A 1 98 ? -0.967 14.312 11.641 1 73.31 98 ARG A C 1
ATOM 709 O O . ARG A 1 98 ? 0.089 13.734 11.375 1 73.31 98 ARG A O 1
ATOM 716 N N . GLY A 1 99 ? -1.909 13.695 12.336 1 89.31 99 GLY A N 1
ATOM 717 C CA . GLY A 1 99 ? -1.939 12.258 12.57 1 89.31 99 GLY A CA 1
ATOM 718 C C . GLY A 1 99 ? -2.125 11.453 11.305 1 89.31 99 GLY A C 1
ATOM 719 O O . GLY A 1 99 ? -2.938 11.805 10.445 1 89.31 99 GLY A O 1
ATOM 720 N N . MET A 1 100 ? -1.246 10.508 11.125 1 92.94 100 MET A N 1
ATOM 721 C CA . MET A 1 100 ? -1.4 9.539 10.055 1 92.94 100 MET A CA 1
ATOM 722 C C . MET A 1 100 ? -1.129 8.125 10.555 1 92.94 100 MET A C 1
ATOM 724 O O . MET A 1 100 ? -0.224 7.91 11.359 1 92.94 100 MET A O 1
ATOM 728 N N . HIS A 1 101 ? -1.899 7.227 10.125 1 96.38 101 HIS A N 1
ATOM 729 C CA . HIS A 1 101 ? -1.67 5.816 10.422 1 96.38 101 HIS A CA 1
ATOM 730 C C . HIS A 1 101 ? -2.02 4.934 9.227 1 96.38 101 HIS A C 1
ATOM 732 O O . HIS A 1 101 ? -3.057 5.129 8.594 1 96.38 101 HIS A O 1
ATOM 738 N N . SER A 1 102 ? -1.171 4.086 8.906 1 97.31 102 SER A N 1
ATOM 739 C CA . SER A 1 102 ? -1.373 3.127 7.828 1 97.31 102 SER A CA 1
ATOM 740 C C . SER A 1 102 ? -1.135 1.698 8.305 1 97.31 102 SER A C 1
ATOM 742 O O . SER A 1 102 ? -0.256 1.456 9.133 1 97.31 102 SER A O 1
ATOM 744 N N . ALA A 1 103 ? -1.889 0.841 7.84 1 98.06 103 ALA A N 1
ATOM 745 C CA . ALA A 1 103 ? -1.742 -0.583 8.133 1 98.06 103 ALA A CA 1
ATOM 746 C C . ALA A 1 103 ? -2.105 -1.432 6.914 1 98.06 103 ALA A C 1
ATOM 748 O O . ALA A 1 103 ? -2.756 -0.949 5.984 1 98.06 103 ALA A O 1
ATOM 749 N N . SER A 1 104 ? -1.629 -2.654 6.922 1 98.31 104 SER A N 1
ATOM 750 C CA . SER A 1 104 ? -1.905 -3.588 5.832 1 98.31 104 SER A CA 1
ATOM 751 C C . SER A 1 104 ? -2.268 -4.969 6.367 1 98.31 104 SER A C 1
ATOM 753 O O . SER A 1 104 ? -1.848 -5.344 7.465 1 98.31 104 SER A O 1
ATOM 755 N N . GLY A 1 105 ? -3.02 -5.672 5.668 1 98.44 105 GLY A N 1
ATOM 756 C CA . GLY A 1 105 ? -3.33 -7.078 5.852 1 98.44 105 GLY A CA 1
ATOM 757 C C . GLY A 1 105 ? -3.342 -7.863 4.555 1 98.44 105 GLY A C 1
ATOM 758 O O . GLY A 1 105 ? -3.354 -7.281 3.471 1 98.44 105 GLY A O 1
ATOM 759 N N . ALA A 1 106 ? -3.275 -9.195 4.73 1 98.44 106 ALA A N 1
ATOM 760 C CA . ALA A 1 106 ? -3.152 -9.984 3.51 1 98.44 106 ALA A CA 1
ATOM 761 C C . ALA A 1 106 ? -3.814 -11.352 3.672 1 98.44 106 ALA A C 1
ATOM 763 O O . ALA A 1 106 ? -4.031 -11.812 4.793 1 98.44 106 ALA A O 1
ATOM 764 N N . TYR A 1 107 ? -4.273 -11.906 2.602 1 98.31 107 TYR A N 1
ATO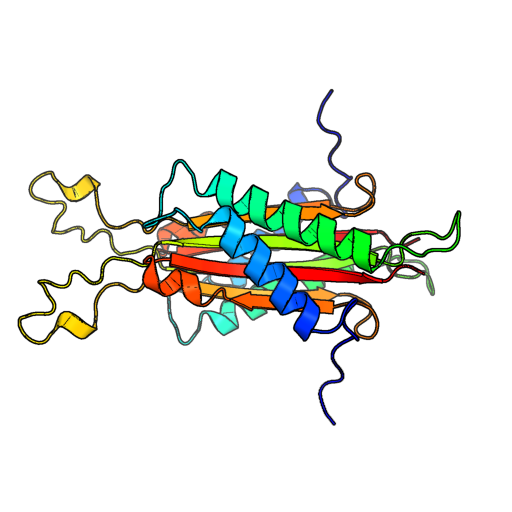M 765 C CA . TYR A 1 107 ? -4.582 -13.32 2.371 1 98.31 107 TYR A CA 1
ATOM 766 C C . TYR A 1 107 ? -3.646 -13.914 1.328 1 98.31 107 TYR A C 1
ATOM 768 O O . TYR A 1 107 ? -3.82 -13.695 0.128 1 98.31 107 TYR A O 1
ATOM 776 N N . TRP A 1 108 ? -2.602 -14.648 1.745 1 96.81 108 TRP A N 1
ATOM 777 C CA . TRP A 1 108 ? -1.547 -15.18 0.885 1 96.81 108 TRP A CA 1
ATOM 778 C C . TRP A 1 108 ? -0.807 -16.328 1.57 1 96.81 108 TRP A C 1
ATOM 780 O O . TRP A 1 108 ? -1.254 -16.828 2.602 1 96.81 108 TRP A O 1
ATOM 790 N N . ASP A 1 109 ? 0.144 -16.969 0.89 1 94.75 109 ASP A N 1
ATOM 791 C CA . ASP A 1 109 ? 1.035 -17.953 1.505 1 94.75 109 ASP A CA 1
ATOM 792 C C . ASP A 1 109 ? 2.051 -17.266 2.42 1 94.75 109 ASP A C 1
ATOM 794 O O . ASP A 1 109 ? 3.047 -16.719 1.948 1 94.75 109 ASP A O 1
ATOM 798 N N . VAL A 1 110 ? 1.835 -17.344 3.699 1 93.94 110 VAL A N 1
ATOM 799 C CA . VAL A 1 110 ? 2.604 -16.578 4.676 1 93.94 110 VAL A CA 1
ATOM 800 C C . VAL A 1 110 ? 4.047 -17.078 4.703 1 93.94 110 VAL A C 1
ATOM 802 O O . VAL A 1 110 ? 4.934 -16.406 5.23 1 93.94 110 VAL A O 1
ATOM 805 N N . ASN A 1 111 ? 4.293 -18.203 4.105 1 94.12 111 ASN A N 1
ATOM 806 C CA . ASN A 1 111 ? 5.641 -18.766 4.109 1 94.12 111 ASN A CA 1
ATOM 807 C C . ASN A 1 111 ? 6.441 -18.297 2.896 1 94.12 111 ASN A C 1
ATOM 809 O O . ASN A 1 111 ? 7.664 -18.438 2.863 1 94.12 111 ASN A O 1
ATOM 813 N N . ARG A 1 112 ? 5.766 -17.797 1.894 1 94.94 112 ARG A N 1
ATOM 814 C CA . ARG A 1 112 ? 6.445 -17.516 0.634 1 94.94 112 ARG A CA 1
ATOM 815 C C . ARG A 1 112 ? 6.254 -16.062 0.222 1 94.94 112 ARG A C 1
ATOM 817 O O . ARG A 1 112 ? 7.109 -15.484 -0.454 1 94.94 112 ARG A O 1
ATOM 824 N N . ASP A 1 113 ? 5.109 -15.578 0.558 1 97.44 113 ASP A N 1
ATOM 825 C CA . ASP A 1 113 ? 4.801 -14.188 0.241 1 97.44 113 ASP A CA 1
ATOM 826 C C . ASP A 1 113 ? 5.16 -13.266 1.404 1 97.44 113 ASP A C 1
ATOM 828 O O . ASP A 1 113 ? 5.375 -13.734 2.527 1 97.44 113 ASP A O 1
ATOM 832 N N . GLY A 1 114 ? 5.316 -11.953 1.111 1 97.25 114 GLY A N 1
ATOM 833 C CA . GLY A 1 114 ? 5.633 -11.055 2.215 1 97.25 114 GLY A CA 1
ATOM 834 C C . GLY A 1 114 ? 5.613 -9.594 1.82 1 97.25 114 GLY A C 1
ATOM 835 O O . GLY A 1 114 ? 5.32 -9.258 0.67 1 97.25 114 GLY A O 1
ATOM 836 N N . MET A 1 115 ? 5.84 -8.789 2.84 1 98 115 MET A N 1
ATOM 837 C CA . MET A 1 115 ? 5.895 -7.332 2.727 1 98 115 MET A CA 1
ATOM 838 C C . MET A 1 115 ? 7.008 -6.758 3.596 1 98 115 MET A C 1
ATOM 840 O O . MET A 1 115 ? 7.273 -7.266 4.688 1 98 115 MET A O 1
ATOM 844 N N . TRP A 1 116 ? 7.59 -5.777 3.117 1 97.56 116 TRP A N 1
ATOM 845 C CA . TRP A 1 116 ? 8.617 -5.031 3.832 1 97.56 116 TRP A CA 1
ATOM 846 C C . TRP A 1 116 ? 8.414 -3.529 3.672 1 97.56 116 TRP A C 1
ATOM 848 O O . TRP A 1 116 ? 8.117 -3.051 2.576 1 97.56 116 TRP A O 1
ATOM 858 N N . THR A 1 117 ? 8.531 -2.863 4.762 1 97.88 117 THR A N 1
ATOM 859 C CA . THR A 1 117 ? 8.367 -1.414 4.738 1 97.88 117 THR A CA 1
ATOM 860 C C . THR A 1 117 ? 9.648 -0.717 5.184 1 97.88 117 THR A C 1
ATOM 862 O O . THR A 1 117 ? 10.344 -1.202 6.078 1 97.88 117 THR A O 1
ATOM 865 N N . PHE A 1 118 ? 9.836 0.409 4.59 1 98.31 118 PHE A N 1
ATOM 866 C CA . PHE A 1 118 ? 11.047 1.194 4.797 1 98.31 118 PHE A CA 1
ATOM 867 C C . PHE A 1 118 ? 10.719 2.678 4.91 1 98.31 118 PHE A C 1
ATOM 869 O O . PHE A 1 118 ? 10.023 3.232 4.055 1 98.31 118 PHE A O 1
ATOM 876 N N . LYS A 1 119 ? 11.156 3.273 6.016 1 98.0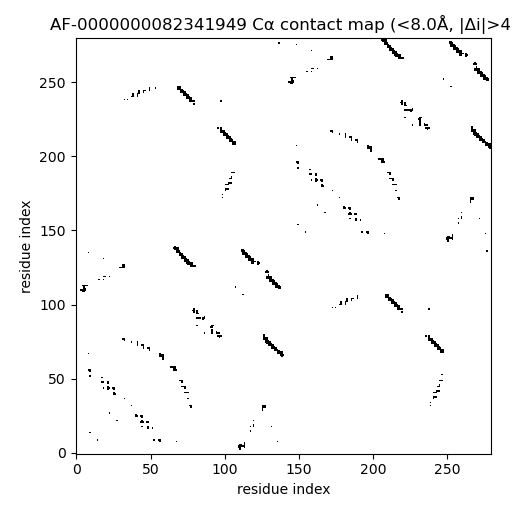6 119 LYS A N 1
ATOM 877 C CA . LYS A 1 119 ? 11.117 4.727 6.16 1 98.06 119 LYS A CA 1
ATOM 878 C C . LYS A 1 119 ? 12.477 5.344 5.848 1 98.06 119 LYS A C 1
ATOM 880 O O . LYS A 1 119 ? 13.492 4.965 6.449 1 98.06 119 LYS A O 1
ATOM 885 N N . TYR A 1 120 ? 12.438 6.281 4.922 1 98.44 120 TYR A N 1
ATOM 886 C CA . TYR A 1 120 ? 13.672 6.91 4.48 1 98.44 120 TYR A CA 1
ATOM 887 C C . TYR A 1 120 ? 14.148 7.953 5.484 1 98.44 120 TYR A C 1
ATOM 889 O O . TYR A 1 120 ? 13.562 9.031 5.598 1 98.44 120 TYR A O 1
ATOM 897 N N . PRO A 1 121 ? 15.227 7.719 6.188 1 97.25 121 PRO A N 1
ATOM 898 C CA . PRO A 1 121 ? 15.578 8.578 7.32 1 97.25 121 PRO A CA 1
ATOM 899 C C . PRO A 1 121 ? 16.016 9.977 6.887 1 97.25 121 PRO A C 1
ATOM 901 O O . PRO A 1 121 ? 15.758 10.953 7.59 1 97.25 121 PRO A O 1
ATOM 904 N N . ALA A 1 122 ? 16.656 10.086 5.773 1 96.5 122 ALA A N 1
ATOM 905 C CA . ALA A 1 122 ? 17.234 11.367 5.367 1 96.5 122 ALA A CA 1
ATOM 906 C C . ALA A 1 122 ? 16.141 12.344 4.918 1 96.5 122 ALA A C 1
ATOM 908 O O . ALA A 1 122 ? 16.422 13.516 4.672 1 96.5 122 ALA A O 1
ATOM 909 N N . ALA A 1 123 ? 14.914 11.859 4.816 1 96.38 123 ALA A N 1
ATOM 910 C CA . ALA A 1 123 ? 13.812 12.711 4.371 1 96.38 123 ALA A CA 1
ATOM 911 C C . ALA A 1 123 ? 13.469 13.758 5.426 1 96.38 123 ALA A C 1
ATOM 913 O O . ALA A 1 123 ? 12.984 14.844 5.102 1 96.38 123 ALA A O 1
ATOM 914 N N . GLU A 1 124 ? 13.695 13.398 6.676 1 93.38 124 GLU A N 1
ATOM 915 C CA . GLU A 1 124 ? 13.32 14.266 7.785 1 93.38 124 GLU A CA 1
ATOM 916 C C . GLU A 1 124 ? 14.016 15.617 7.688 1 93.38 124 GLU A C 1
ATOM 918 O O . GLU A 1 124 ? 13.398 16.656 7.93 1 93.38 124 GLU A O 1
ATOM 923 N N . ALA A 1 125 ? 15.258 15.609 7.359 1 94.31 125 ALA A N 1
ATOM 924 C CA . ALA A 1 125 ? 16.031 16.844 7.242 1 94.31 125 ALA A CA 1
ATOM 925 C C . ALA A 1 125 ? 15.461 17.75 6.148 1 94.31 125 ALA A C 1
ATOM 927 O O . ALA A 1 125 ? 15.734 18.953 6.125 1 94.31 125 ALA A O 1
ATOM 928 N N . LYS A 1 126 ? 14.641 17.234 5.293 1 95.12 126 LYS A N 1
ATOM 929 C CA . LYS A 1 126 ? 14.055 17.984 4.18 1 95.12 126 LYS A CA 1
ATOM 930 C C . LYS A 1 126 ? 12.609 18.359 4.473 1 95.12 126 LYS A C 1
ATOM 932 O O . LYS A 1 126 ? 11.906 18.875 3.598 1 95.12 126 LYS A O 1
ATOM 937 N N . GLY A 1 127 ? 12.164 18.062 5.73 1 92.69 127 GLY A N 1
ATOM 938 C CA . GLY A 1 127 ? 10.781 18.344 6.086 1 92.69 127 GLY A CA 1
ATOM 939 C C . GLY A 1 127 ? 9.797 17.375 5.449 1 92.69 127 GLY A C 1
ATOM 940 O O . GLY A 1 127 ? 8.656 17.734 5.172 1 92.69 127 GLY A O 1
ATOM 941 N N . LEU A 1 128 ? 10.312 16.172 5.086 1 94.56 128 LEU A N 1
ATOM 942 C CA . LEU A 1 128 ? 9.484 15.148 4.449 1 94.56 128 LEU A CA 1
ATOM 943 C C . LEU A 1 128 ? 9.438 13.883 5.297 1 94.56 128 LEU A C 1
ATOM 945 O O . LEU A 1 128 ? 10.328 13.641 6.113 1 94.56 128 LEU A O 1
ATOM 949 N N . ASP A 1 129 ? 8.367 13.172 5.156 1 95.19 129 ASP A N 1
ATOM 950 C CA . ASP A 1 129 ? 8.312 11.75 5.477 1 95.19 129 ASP A CA 1
ATOM 951 C C . ASP A 1 129 ? 8.164 10.906 4.211 1 95.19 129 ASP A C 1
ATOM 953 O O . ASP A 1 129 ? 7.285 11.172 3.387 1 95.19 129 ASP A O 1
ATOM 957 N N . VAL A 1 130 ? 9.055 9.992 4.051 1 97.69 130 VAL A N 1
ATOM 958 C CA . VAL A 1 130 ? 9 9.102 2.896 1 97.69 130 VAL A CA 1
ATOM 959 C C . VAL A 1 130 ? 8.898 7.656 3.365 1 97.69 130 VAL A C 1
ATOM 961 O O . VAL A 1 130 ? 9.766 7.164 4.09 1 97.69 130 VAL A O 1
ATOM 964 N N . VAL A 1 131 ? 7.848 7.02 3 1 98.12 131 VAL A N 1
ATOM 965 C CA . VAL A 1 131 ? 7.641 5.617 3.338 1 98.12 131 VAL A CA 1
ATOM 966 C C . VAL A 1 131 ? 7.516 4.789 2.061 1 98.12 131 VAL A C 1
ATOM 968 O O . VAL A 1 131 ? 6.727 5.121 1.174 1 98.12 131 VAL A O 1
ATOM 971 N N . VAL A 1 132 ? 8.289 3.748 1.956 1 98.75 132 VAL A N 1
ATOM 972 C CA . VAL A 1 132 ? 8.266 2.805 0.843 1 98.75 132 VAL A CA 1
ATOM 973 C C . VAL A 1 132 ? 7.82 1.431 1.339 1 98.75 132 VAL A C 1
ATOM 975 O O . VAL A 1 132 ? 8.258 0.976 2.398 1 98.75 132 VAL A O 1
ATOM 978 N N . SER A 1 133 ? 6.949 0.789 0.614 1 98.56 133 SER A N 1
ATOM 979 C CA . SER A 1 133 ? 6.531 -0.578 0.907 1 98.56 133 SER A CA 1
ATOM 980 C C . SER A 1 133 ? 6.746 -1.492 -0.294 1 98.56 133 SER A C 1
ATOM 982 O O . SER A 1 133 ? 6.34 -1.164 -1.411 1 98.56 133 SER A O 1
ATOM 984 N N . VAL A 1 134 ? 7.406 -2.561 -0.046 1 98.62 134 VAL A N 1
ATOM 985 C CA . VAL A 1 134 ? 7.609 -3.596 -1.054 1 98.62 134 VAL A CA 1
ATOM 986 C C . VAL A 1 134 ? 6.809 -4.844 -0.685 1 98.62 134 VAL A C 1
ATOM 988 O O . VAL A 1 134 ? 6.891 -5.328 0.445 1 98.62 134 VAL A O 1
ATOM 991 N N . THR A 1 135 ? 6.055 -5.363 -1.581 1 98.25 135 THR A N 1
ATOM 992 C CA . THR A 1 135 ? 5.328 -6.621 -1.438 1 98.25 135 THR A CA 1
ATOM 993 C C . THR A 1 135 ? 5.742 -7.613 -2.521 1 98.25 135 THR A C 1
ATOM 995 O O . THR A 1 135 ? 5.883 -7.238 -3.688 1 98.25 135 THR A O 1
ATOM 998 N N . TRP A 1 136 ? 5.977 -8.844 -2.104 1 98.31 136 TRP A N 1
ATOM 999 C CA . TRP A 1 136 ? 6.32 -9.867 -3.082 1 98.31 136 TRP A CA 1
ATOM 1000 C C . TRP A 1 136 ? 5.395 -11.078 -2.949 1 98.31 136 TRP A C 1
ATOM 1002 O O . TRP A 1 136 ? 4.98 -11.43 -1.843 1 98.31 136 TRP A O 1
ATOM 1012 N N . PHE A 1 137 ? 5.145 -11.68 -4.105 1 96.94 137 PHE A N 1
ATOM 1013 C CA . PHE A 1 137 ? 4.359 -12.906 -4.215 1 96.94 137 PHE A CA 1
ATOM 1014 C C . PHE A 1 137 ? 5.148 -13.984 -4.941 1 96.94 137 PHE A C 1
ATOM 1016 O O . PHE A 1 137 ? 5.512 -13.82 -6.109 1 96.94 137 PHE A O 1
ATOM 1023 N N . ALA A 1 138 ? 5.359 -15.031 -4.211 1 95.75 138 ALA A N 1
ATOM 1024 C CA . ALA A 1 138 ? 6.133 -16.125 -4.801 1 95.75 138 ALA A CA 1
ATOM 1025 C C . ALA A 1 138 ? 5.309 -16.875 -5.836 1 95.75 138 ALA A C 1
ATOM 1027 O O . ALA A 1 138 ? 4.121 -17.141 -5.629 1 95.75 138 ALA A O 1
ATOM 1028 N N . LEU A 1 139 ? 5.992 -17.234 -6.914 1 92.75 139 LEU A N 1
ATOM 1029 C CA . LEU A 1 139 ? 5.352 -18.016 -7.961 1 92.75 139 LEU A CA 1
ATOM 1030 C C . LEU A 1 139 ? 5.684 -19.5 -7.809 1 92.75 139 LEU A C 1
ATOM 1032 O O . LEU A 1 139 ? 6.715 -19.844 -7.23 1 92.75 139 LEU A O 1
ATOM 1036 N N . GLY A 1 140 ? 4.77 -20.359 -8.297 1 76.94 140 GLY A N 1
ATOM 1037 C CA . GLY A 1 140 ? 5.008 -21.781 -8.273 1 76.94 140 GLY A CA 1
ATOM 1038 C C . GLY A 1 140 ? 4.461 -22.453 -7.027 1 76.94 140 GLY A C 1
ATOM 1039 O O . GLY A 1 140 ? 4.09 -21.781 -6.062 1 76.94 140 GLY A O 1
ATOM 1040 N N . MET B 1 1 ? -7.543 2.764 -27.25 1 22.8 1 MET B N 1
ATOM 1041 C CA . MET B 1 1 ? -7.711 1.393 -26.781 1 22.8 1 MET B CA 1
ATOM 1042 C C . MET B 1 1 ? -7.766 1.346 -25.25 1 22.8 1 MET B C 1
ATOM 1044 O O . MET B 1 1 ? -6.941 1.964 -24.578 1 22.8 1 MET B O 1
ATOM 1048 N N . ALA B 1 2 ? -8.805 1.285 -24.531 1 32.94 2 ALA B N 1
ATOM 1049 C CA . ALA B 1 2 ? -9.023 1.567 -23.109 1 32.94 2 ALA B CA 1
ATOM 1050 C C . ALA B 1 2 ? -8 0.832 -22.25 1 32.94 2 ALA B C 1
ATOM 1052 O O . ALA B 1 2 ? -7.668 -0.323 -22.516 1 32.94 2 ALA B O 1
ATOM 1053 N N . LEU B 1 3 ? -7.016 1.349 -21.781 1 41.91 3 LEU B N 1
ATOM 1054 C CA . LEU B 1 3 ? -5.98 0.713 -20.984 1 41.91 3 LEU B CA 1
ATOM 1055 C C . LEU B 1 3 ? -6.535 -0.502 -20.25 1 41.91 3 LEU B C 1
ATOM 1057 O O . LEU B 1 3 ? -7.477 -0.38 -19.453 1 41.91 3 LEU B O 1
ATOM 1061 N N . GLU B 1 4 ? -6.75 -1.569 -20.859 1 46.75 4 GLU B N 1
ATOM 1062 C CA . GLU B 1 4 ? -7.359 -2.828 -20.438 1 46.75 4 GLU B CA 1
ATOM 1063 C C . GLU B 1 4 ? -6.895 -3.225 -19.047 1 46.75 4 GLU B C 1
ATOM 1065 O O . GLU B 1 4 ? -5.707 -3.479 -18.828 1 46.75 4 GLU B O 1
ATOM 1070 N N . THR B 1 5 ? -7.352 -2.494 -17.953 1 62.56 5 THR B N 1
ATOM 1071 C CA . THR B 1 5 ? -7.027 -2.838 -16.578 1 62.56 5 THR B CA 1
ATOM 1072 C C . THR B 1 5 ? -7.52 -4.242 -16.234 1 62.56 5 THR B C 1
ATOM 1074 O O . THR B 1 5 ? -8.484 -4.73 -16.844 1 62.56 5 THR B O 1
ATOM 1077 N N . ALA B 1 6 ? -6.66 -5.156 -15.711 1 70.38 6 ALA B N 1
ATOM 1078 C CA . ALA B 1 6 ? -7.031 -6.508 -15.305 1 70.38 6 ALA B CA 1
ATOM 1079 C C . ALA B 1 6 ? -8.43 -6.535 -14.703 1 70.38 6 ALA B C 1
ATOM 1081 O O . ALA B 1 6 ? -8.844 -5.59 -14.023 1 70.38 6 ALA B O 1
ATOM 1082 N N . PRO B 1 7 ? -9.258 -7.582 -15.172 1 88 7 PRO B N 1
ATOM 1083 C CA . PRO B 1 7 ? -10.562 -7.711 -14.523 1 88 7 PRO B CA 1
ATOM 1084 C C . PRO B 1 7 ? -10.453 -7.789 -13 1 88 7 PRO B C 1
ATOM 1086 O O . PRO B 1 7 ? -9.57 -8.461 -12.469 1 88 7 PRO B O 1
ATOM 1089 N N . THR B 1 8 ? -11.273 -7.086 -12.375 1 95.5 8 THR B N 1
ATOM 1090 C CA . THR B 1 8 ? -11.328 -7.121 -10.922 1 95.5 8 THR B CA 1
ATOM 1091 C C . THR B 1 8 ? -11.898 -8.453 -10.43 1 95.5 8 THR B C 1
ATOM 1093 O O . THR B 1 8 ? -12.695 -9.086 -11.133 1 95.5 8 THR B O 1
ATOM 1096 N N . PRO B 1 9 ? -11.477 -8.945 -9.25 1 96.88 9 PRO B N 1
ATOM 1097 C CA . PRO B 1 9 ? -11.945 -10.227 -8.719 1 96.88 9 PRO B CA 1
ATOM 1098 C C . PRO B 1 9 ? -13.453 -10.266 -8.508 1 96.88 9 PRO B C 1
ATOM 1100 O O . PRO B 1 9 ? -14.062 -11.336 -8.531 1 96.88 9 PRO B O 1
ATOM 1103 N N . VAL B 1 10 ? -14.047 -9.133 -8.164 1 97.38 10 VAL B N 1
ATOM 1104 C CA . VAL B 1 10 ? -15.484 -8.875 -8.102 1 97.38 10 VAL B CA 1
ATOM 1105 C C . VAL B 1 10 ? -15.805 -7.566 -8.812 1 97.38 10 VAL B C 1
ATOM 1107 O O . VAL B 1 10 ? -14.922 -6.73 -9.016 1 97.38 10 VAL B O 1
ATOM 1110 N N . PRO B 1 11 ? -17.078 -7.41 -9.211 1 97 11 PRO B N 1
ATOM 1111 C CA . PRO B 1 11 ? -17.391 -6.145 -9.867 1 97 11 PRO B CA 1
ATOM 1112 C C . PRO B 1 11 ? -17.031 -4.93 -9.016 1 97 11 PRO B C 1
ATOM 1114 O O . PRO B 1 11 ? -17.141 -4.973 -7.789 1 97 11 PRO B O 1
ATOM 1117 N N . VAL B 1 12 ? -16.672 -3.844 -9.68 1 97.31 12 VAL B N 1
ATOM 1118 C CA . VAL B 1 12 ? -16.188 -2.637 -9.008 1 97.31 12 VAL B CA 1
ATOM 1119 C C . VAL B 1 12 ? -17.281 -2.102 -8.078 1 97.31 12 VAL B C 1
ATOM 1121 O O . VAL B 1 12 ? -16.984 -1.605 -6.988 1 97.31 12 VAL B O 1
ATOM 1124 N N . ASP B 1 13 ? -18.5 -2.182 -8.508 1 97.69 13 ASP B N 1
ATOM 1125 C CA . ASP B 1 13 ? -19.594 -1.743 -7.648 1 97.69 13 ASP B CA 1
ATOM 1126 C C . ASP B 1 13 ? -19.594 -2.518 -6.332 1 97.69 13 ASP B C 1
ATOM 1128 O O . ASP B 1 13 ? -19.875 -1.951 -5.273 1 97.69 13 ASP B O 1
ATOM 1132 N N . ASP B 1 14 ? -19.344 -3.779 -6.418 1 98.31 14 ASP B N 1
ATOM 1133 C CA . ASP B 1 14 ? -19.281 -4.609 -5.219 1 98.31 14 ASP B CA 1
ATOM 1134 C C . ASP B 1 14 ? -18.062 -4.25 -4.367 1 98.31 14 ASP B C 1
ATOM 1136 O O . ASP B 1 14 ? -18.156 -4.211 -3.139 1 98.31 14 ASP B O 1
ATOM 1140 N N . LEU B 1 15 ? -16.891 -4.023 -4.996 1 98.5 15 LEU B N 1
ATOM 1141 C CA . LEU B 1 15 ? -15.703 -3.572 -4.273 1 98.5 15 LEU B CA 1
ATOM 1142 C C . LEU B 1 15 ? -15.992 -2.291 -3.502 1 98.5 15 LEU B C 1
ATOM 1144 O O . LEU B 1 15 ? -15.641 -2.174 -2.328 1 98.5 15 LEU B O 1
ATOM 1148 N N . THR B 1 16 ? -16.656 -1.398 -4.168 1 98.62 16 THR B N 1
ATOM 1149 C CA . THR B 1 16 ? -17 -0.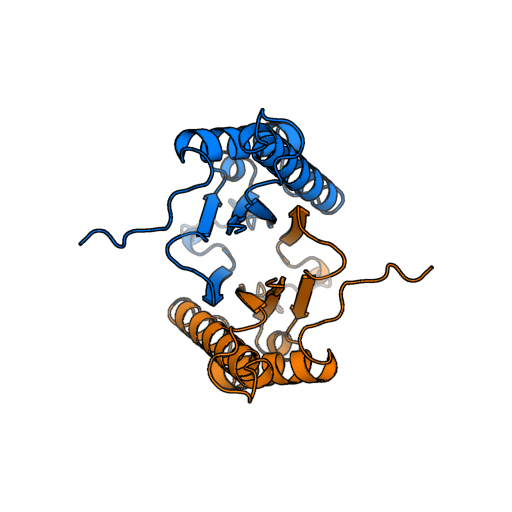114 -3.566 1 98.62 16 THR B CA 1
ATOM 1150 C C . THR B 1 16 ? -17.922 -0.304 -2.363 1 98.62 16 THR B C 1
ATOM 1152 O O . THR B 1 16 ? -17.703 0.309 -1.314 1 98.62 16 THR B O 1
ATOM 1155 N N . LYS B 1 17 ? -18.891 -1.141 -2.547 1 98.81 17 LYS B N 1
ATOM 1156 C CA . LYS B 1 17 ? -19.828 -1.435 -1.458 1 98.81 17 LYS B CA 1
ATOM 1157 C C . LYS B 1 17 ? -19.094 -2.062 -0.272 1 98.81 17 LYS B C 1
ATOM 1159 O O . LYS B 1 17 ? -19.297 -1.65 0.873 1 98.81 17 LYS B O 1
ATOM 1164 N N . ILE B 1 18 ? -18.266 -3.045 -0.538 1 98.81 18 ILE B N 1
ATOM 1165 C CA . ILE B 1 18 ? -17.5 -3.736 0.492 1 98.81 18 ILE B CA 1
ATOM 1166 C C . ILE B 1 18 ? -16.656 -2.729 1.266 1 98.81 18 ILE B C 1
ATOM 1168 O O . ILE B 1 18 ? -16.672 -2.713 2.5 1 98.81 18 ILE B O 1
ATOM 1172 N N . ALA B 1 19 ? -15.922 -1.864 0.567 1 98.88 19 ALA B N 1
ATOM 1173 C CA . ALA B 1 19 ? -15.047 -0.885 1.198 1 98.88 19 ALA B CA 1
ATOM 1174 C C . ALA B 1 19 ? -15.844 0.146 1.986 1 98.88 19 ALA B C 1
ATOM 1176 O O . ALA B 1 19 ? -15.461 0.527 3.094 1 98.88 19 ALA B O 1
ATOM 1177 N N . THR B 1 20 ? -16.938 0.618 1.404 1 98.88 20 THR B N 1
ATOM 1178 C CA . THR B 1 20 ? -17.781 1.601 2.072 1 98.88 20 THR B CA 1
ATOM 1179 C C . THR B 1 20 ? -18.312 1.043 3.385 1 98.88 20 THR B C 1
ATOM 1181 O O . THR B 1 20 ? -18.25 1.703 4.422 1 98.88 20 THR B O 1
ATOM 1184 N N . GLU B 1 21 ? -18.828 -0.157 3.34 1 98.88 21 GLU B N 1
ATOM 1185 C CA . GLU B 1 21 ? -19.406 -0.777 4.527 1 98.88 21 GLU B CA 1
ATOM 1186 C C . GLU B 1 21 ? -18.359 -1.008 5.602 1 98.88 21 GLU B C 1
ATOM 1188 O O . GLU B 1 21 ? -18.625 -0.849 6.793 1 98.88 21 GLU B O 1
ATOM 1193 N N . ALA B 1 22 ? -17.172 -1.478 5.199 1 98.94 22 ALA B N 1
ATOM 1194 C CA . ALA B 1 22 ? -16.078 -1.665 6.141 1 98.94 22 ALA B CA 1
ATOM 1195 C C . ALA B 1 22 ? -15.727 -0.358 6.848 1 98.94 22 ALA B C 1
ATOM 1197 O O . ALA B 1 22 ? -15.562 -0.33 8.07 1 98.94 22 ALA B O 1
ATOM 1198 N N . CYS B 1 23 ? -15.641 0.716 6.094 1 98.88 23 CYS B N 1
ATOM 1199 C CA . CYS B 1 23 ? -15.32 2.021 6.66 1 98.88 23 CYS B CA 1
ATOM 1200 C C . CYS B 1 23 ? -16.453 2.525 7.547 1 98.88 23 CYS B C 1
ATOM 1202 O O . CYS B 1 23 ? -16.203 3.061 8.633 1 98.88 23 CYS B O 1
ATOM 1204 N N . ASP B 1 24 ? -17.672 2.371 7.066 1 98.69 24 ASP B N 1
ATOM 1205 C CA . ASP B 1 24 ? -18.828 2.775 7.867 1 98.69 24 ASP B CA 1
ATOM 1206 C C . ASP B 1 24 ? -18.812 2.094 9.234 1 98.69 24 ASP B C 1
ATOM 1208 O O . ASP B 1 24 ? -19.047 2.738 10.258 1 98.69 24 ASP B O 1
ATOM 1212 N N . SER B 1 25 ? -18.594 0.845 9.18 1 98.75 25 SER B N 1
ATOM 1213 C CA . SER B 1 25 ? -18.609 0.058 10.414 1 98.75 25 SER B CA 1
ATOM 1214 C C . SER B 1 25 ? -17.5 0.495 11.359 1 98.75 25 SER B C 1
ATOM 1216 O O . SER B 1 25 ? -17.719 0.635 12.562 1 98.75 25 SER B O 1
ATOM 1218 N N . ALA B 1 26 ? -16.312 0.727 10.875 1 98.69 26 ALA B N 1
ATOM 1219 C CA . ALA B 1 26 ? -15.141 1.036 11.695 1 98.69 26 ALA B CA 1
ATOM 1220 C C . ALA B 1 26 ? -15.188 2.475 12.203 1 98.69 26 ALA B C 1
ATOM 1222 O O . ALA B 1 26 ? -14.781 2.758 13.328 1 98.69 26 ALA B O 1
ATOM 1223 N N . LEU B 1 27 ? -15.797 3.402 11.391 1 98.38 27 LEU B N 1
ATOM 1224 C CA . LEU B 1 27 ? -15.648 4.824 11.672 1 98.38 27 LEU B CA 1
ATOM 1225 C C . LEU B 1 27 ? -17 5.453 12.02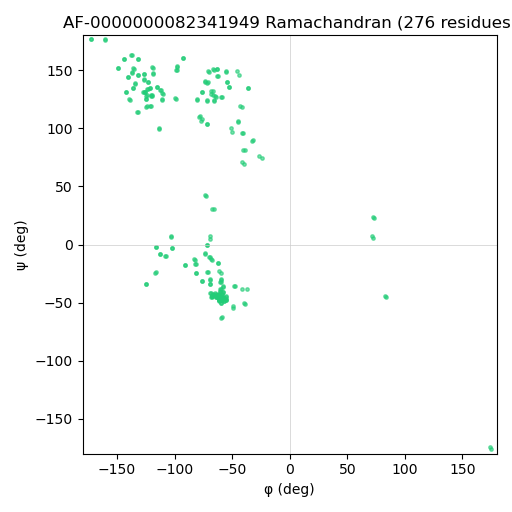3 1 98.38 27 LEU B C 1
ATOM 1227 O O . LEU B 1 27 ? -17.078 6.668 12.219 1 98.38 27 LEU B O 1
ATOM 1231 N N . GLY B 1 28 ? -18 4.703 11.977 1 95.69 28 GLY B N 1
ATOM 1232 C CA . GLY B 1 28 ? -19.344 5.234 12.172 1 95.69 28 GLY B CA 1
ATOM 1233 C C . GLY B 1 28 ? -19.453 6.137 13.383 1 95.69 28 GLY B C 1
ATOM 1234 O O . GLY B 1 28 ? -20.109 7.184 13.336 1 95.69 28 GLY B O 1
ATOM 1235 N N . GLN B 1 29 ? -18.75 5.844 14.422 1 94.88 29 GLN B N 1
ATOM 1236 C CA . GLN B 1 29 ? -18.891 6.586 15.664 1 94.88 29 GLN B CA 1
ATOM 1237 C C . GLN B 1 29 ? -17.75 7.586 15.844 1 94.88 29 GLN B C 1
ATOM 1239 O O . GLN B 1 29 ? -17.703 8.328 16.828 1 94.88 29 GLN B O 1
ATOM 1244 N N . ALA B 1 30 ? -16.859 7.594 14.984 1 96.12 30 ALA B N 1
ATOM 1245 C CA . ALA B 1 30 ? -15.719 8.492 15.094 1 96.12 30 ALA B CA 1
ATOM 1246 C C . ALA B 1 30 ? -16.141 9.945 14.844 1 96.12 30 ALA B C 1
ATOM 1248 O O . ALA B 1 30 ? -16.938 10.211 13.953 1 96.12 30 ALA B O 1
ATOM 1249 N N . GLU B 1 31 ? -15.617 10.867 15.586 1 95.44 31 GLU B N 1
ATOM 1250 C CA . GLU B 1 31 ? -15.891 12.289 15.414 1 95.44 31 GLU B CA 1
ATOM 1251 C C . GLU B 1 31 ? -14.68 13.023 14.844 1 95.44 31 GLU B C 1
ATOM 1253 O O . GLU B 1 31 ? -14.742 14.227 14.578 1 95.44 31 GLU B O 1
ATOM 1258 N N . GLY B 1 32 ? -13.609 12.367 14.805 1 95.12 32 GLY B N 1
ATOM 1259 C CA . GLY B 1 32 ? -12.344 12.883 14.32 1 95.12 32 GLY B CA 1
ATOM 1260 C C . GLY B 1 32 ? -11.188 11.914 14.508 1 95.12 32 GLY B C 1
ATOM 1261 O O . GLY B 1 32 ? -11.398 10.773 14.922 1 95.12 32 GLY B O 1
ATOM 1262 N N . TYR B 1 33 ? -10.07 12.398 14.156 1 95.81 33 TYR B N 1
ATOM 1263 C CA . TYR B 1 33 ? -8.883 11.562 14.273 1 95.81 33 TYR B CA 1
ATOM 1264 C C . TYR B 1 33 ? -8.562 11.281 15.734 1 95.81 33 TYR B C 1
ATOM 1266 O O . TYR B 1 33 ? -8.523 12.195 16.562 1 95.81 33 TYR B O 1
ATOM 1274 N N . GLU B 1 34 ? -8.312 10.102 16.125 1 96.06 34 GLU B N 1
ATOM 1275 C CA . GLU B 1 34 ? -7.922 9.68 17.469 1 96.06 34 GLU B CA 1
ATOM 1276 C C . GLU B 1 34 ? -6.723 8.742 17.422 1 96.06 34 GLU B C 1
ATOM 1278 O O . GLU B 1 34 ? -6.855 7.578 17.031 1 96.06 34 GLU B O 1
ATOM 1283 N N . HIS B 1 35 ? -5.586 9.188 17.953 1 94.94 35 HIS B N 1
ATOM 1284 C CA . HIS B 1 35 ? -4.34 8.43 17.891 1 94.94 35 HIS B CA 1
ATOM 1285 C C . HIS B 1 35 ? -4.48 7.078 18.578 1 94.94 35 HIS B C 1
ATOM 1287 O O . HIS B 1 35 ? -3.869 6.094 18.156 1 94.94 35 HIS B O 1
ATOM 1293 N N . THR B 1 36 ? -5.281 7.031 19.5 1 96.81 36 THR B N 1
ATOM 1294 C CA . THR B 1 36 ? -5.402 5.805 20.266 1 96.81 36 THR B CA 1
ATOM 1295 C C . THR B 1 36 ? -6.32 4.809 19.578 1 96.81 36 THR B C 1
ATOM 1297 O O . THR B 1 36 ? -6.355 3.629 19.938 1 96.81 36 THR B O 1
ATOM 1300 N N . GLN B 1 37 ? -7.102 5.238 18.531 1 97.94 37 GLN B N 1
ATOM 1301 C CA . GLN B 1 37 ? -8.109 4.371 17.938 1 97.94 37 GLN B CA 1
ATOM 1302 C C . GLN B 1 37 ? -7.773 4.074 16.469 1 97.94 37 GLN B C 1
ATOM 1304 O O . GLN B 1 37 ? -8.273 3.098 15.906 1 97.94 37 GLN B O 1
ATOM 1309 N N . VAL B 1 38 ? -7.039 4.902 15.836 1 98.12 38 VAL B N 1
ATOM 1310 C CA . VAL B 1 38 ? -6.832 4.855 14.391 1 98.12 38 VAL B CA 1
ATOM 1311 C C . VAL B 1 38 ? -6.254 3.496 14 1 98.12 38 VAL B C 1
ATOM 1313 O O . VAL B 1 38 ? -6.57 2.969 12.93 1 98.12 38 VAL B O 1
ATOM 1316 N N . GLY B 1 39 ? -5.395 2.934 14.828 1 98.31 39 GLY B N 1
ATOM 1317 C CA . GLY B 1 39 ? -4.887 1.595 14.57 1 98.31 39 GLY B CA 1
ATOM 1318 C C . GLY B 1 39 ? -5.977 0.542 14.516 1 98.31 39 GLY B C 1
ATOM 1319 O O . GLY B 1 39 ? -5.984 -0.309 13.625 1 98.31 39 GLY B O 1
ATOM 1320 N N . THR B 1 40 ? -6.816 0.595 15.461 1 98.69 40 THR B N 1
ATOM 1321 C CA . THR B 1 40 ? -7.938 -0.338 15.523 1 98.69 40 THR B CA 1
ATOM 1322 C C . THR B 1 40 ? -8.859 -0.146 14.32 1 98.69 40 THR B C 1
ATOM 1324 O O . THR B 1 40 ? -9.289 -1.12 13.695 1 98.69 40 THR B O 1
ATOM 1327 N N . TRP B 1 41 ? -9.188 1.108 13.984 1 98.81 41 TRP B N 1
ATOM 1328 C CA . TRP B 1 41 ? -10.039 1.396 12.836 1 98.81 41 TRP B CA 1
ATOM 1329 C C . TRP B 1 41 ? -9.469 0.78 11.562 1 98.81 41 TRP B C 1
ATOM 1331 O O . TRP B 1 41 ? -10.188 0.117 10.812 1 98.81 41 TRP B O 1
ATOM 1341 N N . ASN B 1 42 ? -8.188 0.958 11.336 1 98.88 42 ASN B N 1
ATOM 1342 C CA . ASN B 1 42 ? -7.539 0.393 10.164 1 98.88 42 ASN B CA 1
ATOM 1343 C C . ASN B 1 42 ? -7.617 -1.132 10.156 1 98.88 42 ASN B C 1
ATOM 1345 O O . ASN B 1 42 ? -7.895 -1.738 9.117 1 98.88 42 ASN B O 1
ATOM 1349 N N . SER B 1 43 ? -7.367 -1.72 11.281 1 98.81 43 SER B N 1
ATOM 1350 C CA . SER B 1 43 ? -7.434 -3.174 11.383 1 98.81 43 SER B CA 1
ATOM 1351 C C . SER B 1 43 ? -8.836 -3.688 11.062 1 98.81 43 SER B C 1
ATOM 1353 O O . SER B 1 43 ? -8.984 -4.688 10.359 1 98.81 43 SER B O 1
ATOM 1355 N N . GLU B 1 44 ? -9.805 -3.053 11.547 1 98.94 44 GLU B N 1
ATOM 1356 C CA . GLU B 1 44 ? -11.188 -3.447 11.297 1 98.94 44 GLU B CA 1
ATOM 1357 C C . GLU B 1 44 ? -11.531 -3.326 9.812 1 98.94 44 GLU B C 1
ATOM 1359 O O . GLU B 1 44 ? -12.156 -4.219 9.242 1 98.94 44 GLU B O 1
ATOM 1364 N N . ILE B 1 45 ? -11.141 -2.232 9.219 1 98.94 45 ILE B N 1
ATOM 1365 C CA . ILE B 1 45 ? -11.391 -2.002 7.801 1 98.94 45 ILE B CA 1
ATOM 1366 C C . ILE B 1 45 ? -10.734 -3.107 6.973 1 98.94 45 ILE B C 1
ATOM 1368 O O . ILE B 1 45 ? -11.391 -3.742 6.145 1 98.94 45 ILE B O 1
ATOM 1372 N N . ILE B 1 46 ? -9.5 -3.359 7.227 1 98.94 46 ILE B N 1
ATOM 1373 C CA . ILE B 1 46 ? -8.711 -4.328 6.48 1 98.94 46 ILE B CA 1
ATOM 1374 C C . ILE B 1 46 ? -9.32 -5.719 6.625 1 98.94 46 ILE B C 1
ATOM 1376 O O . ILE B 1 46 ? -9.547 -6.414 5.633 1 98.94 46 ILE B O 1
ATOM 1380 N N . ASN B 1 47 ? -9.641 -6.109 7.824 1 98.88 47 ASN B N 1
ATOM 1381 C CA . ASN B 1 47 ? -10.172 -7.438 8.109 1 98.88 47 ASN B CA 1
ATOM 1382 C C . ASN B 1 47 ? -11.531 -7.648 7.445 1 98.88 47 ASN B C 1
ATOM 1384 O O . ASN B 1 47 ? -11.805 -8.711 6.891 1 98.88 47 ASN B O 1
ATOM 1388 N N . ALA B 1 48 ? -12.375 -6.668 7.539 1 98.94 48 ALA B N 1
ATOM 1389 C CA . ALA B 1 48 ? -13.703 -6.762 6.926 1 98.94 48 ALA B CA 1
ATOM 1390 C C . ALA B 1 48 ? -13.594 -6.926 5.414 1 98.94 48 ALA B C 1
ATOM 1392 O O . ALA B 1 48 ? -14.297 -7.75 4.824 1 98.94 48 ALA B O 1
ATOM 1393 N N . ILE B 1 49 ? -12.75 -6.188 4.801 1 98.94 49 ILE B N 1
ATOM 1394 C CA . ILE B 1 49 ? -12.617 -6.219 3.35 1 98.94 49 ILE B CA 1
ATOM 1395 C C . ILE B 1 49 ? -12.023 -7.559 2.92 1 98.94 49 ILE B C 1
ATOM 1397 O O . ILE B 1 49 ? -12.516 -8.195 1.988 1 98.94 49 ILE B O 1
ATOM 1401 N N . LEU B 1 50 ? -10.969 -8.016 3.619 1 98.88 50 LEU B N 1
ATOM 1402 C CA . LEU B 1 50 ? -10.367 -9.305 3.295 1 98.88 50 LEU B CA 1
ATOM 1403 C C . LEU B 1 50 ? -11.391 -10.43 3.408 1 98.88 50 LEU B C 1
ATOM 1405 O O . LEU B 1 50 ? -11.508 -11.258 2.506 1 98.88 50 LEU B O 1
ATOM 1409 N N . LYS B 1 51 ? -12.117 -10.422 4.492 1 98.81 51 LYS B N 1
ATOM 1410 C CA . LYS B 1 51 ? -13.125 -11.453 4.703 1 98.81 51 LYS B CA 1
ATOM 1411 C C . LYS B 1 51 ? -14.156 -11.461 3.578 1 98.81 51 LYS B C 1
ATOM 1413 O O . LYS B 1 51 ? -14.5 -12.523 3.053 1 98.81 51 LYS B O 1
ATOM 1418 N N . ALA B 1 52 ? -14.641 -10.32 3.217 1 98.81 52 ALA B N 1
ATOM 1419 C CA . ALA B 1 52 ? -15.641 -10.203 2.164 1 98.81 52 ALA B CA 1
ATOM 1420 C C . ALA B 1 52 ? -15.102 -10.695 0.827 1 98.81 52 ALA B C 1
ATOM 1422 O O . ALA B 1 52 ? -15.797 -11.406 0.095 1 98.81 52 ALA B O 1
ATOM 1423 N N . LEU B 1 53 ? -13.891 -10.344 0.441 1 98.56 53 LEU B N 1
ATOM 1424 C CA . LEU B 1 53 ? -13.297 -10.727 -0.836 1 98.56 53 LEU B CA 1
ATOM 1425 C C . LEU B 1 53 ? -13.039 -12.227 -0.892 1 98.56 53 LEU B C 1
ATOM 1427 O O . LEU B 1 53 ? -13.305 -12.867 -1.912 1 98.56 53 LEU B O 1
ATOM 1431 N N . ILE B 1 54 ? -12.5 -12.766 0.212 1 97.69 54 ILE B N 1
ATOM 1432 C CA . ILE B 1 54 ? -12.258 -14.203 0.287 1 97.69 54 ILE B CA 1
ATOM 1433 C C . ILE B 1 54 ? -13.57 -14.961 0.107 1 97.69 54 ILE B C 1
ATOM 1435 O O . ILE B 1 54 ? -13.648 -15.906 -0.684 1 97.69 54 ILE B O 1
ATOM 1439 N N . THR B 1 55 ? -14.586 -14.508 0.802 1 97.19 55 THR B N 1
ATOM 1440 C CA . THR B 1 55 ? -15.891 -15.148 0.714 1 97.19 55 THR B CA 1
ATOM 1441 C C . THR B 1 55 ? -16.438 -15.07 -0.708 1 97.19 55 THR B C 1
ATOM 1443 O O . THR B 1 55 ? -16.922 -16.062 -1.246 1 97.19 55 THR B O 1
ATOM 1446 N N . ALA B 1 56 ? -16.328 -13.945 -1.349 1 96.94 56 ALA B N 1
ATOM 1447 C CA . ALA B 1 56 ? -16.906 -13.695 -2.66 1 96.94 56 ALA B CA 1
ATOM 1448 C C . ALA B 1 56 ? -16.172 -14.469 -3.752 1 96.94 56 ALA B C 1
ATOM 1450 O O . ALA B 1 56 ? -16.734 -14.734 -4.816 1 96.94 56 ALA B O 1
ATOM 1451 N N . THR B 1 57 ? -14.93 -14.828 -3.514 1 96.31 57 THR B N 1
ATOM 1452 C CA . THR B 1 57 ? -14.133 -15.391 -4.598 1 96.31 57 THR B CA 1
ATOM 1453 C C . THR B 1 57 ? -13.82 -16.859 -4.328 1 96.31 57 THR B C 1
ATOM 1455 O O . THR B 1 57 ? -13.211 -17.531 -5.164 1 96.31 57 THR B O 1
ATOM 1458 N N . THR B 1 58 ? -14.141 -17.359 -3.141 1 93.06 58 THR B N 1
ATOM 1459 C CA . THR B 1 58 ? -13.93 -18.766 -2.828 1 93.06 58 THR B CA 1
ATOM 1460 C C . THR B 1 58 ? -14.82 -19.656 -3.693 1 93.06 58 THR B C 1
ATOM 1462 O O . THR B 1 58 ? -16.047 -19.484 -3.709 1 93.06 58 THR B O 1
ATOM 1465 N N . PRO B 1 59 ? -14.188 -20.562 -4.41 1 91.31 59 PRO B N 1
ATOM 1466 C CA . PRO B 1 59 ? -14.984 -21.453 -5.262 1 91.31 59 PRO B CA 1
ATOM 1467 C C . PRO B 1 59 ? -15.938 -22.344 -4.465 1 91.31 59 PRO B C 1
ATOM 1469 O O . PRO B 1 59 ? -15.633 -22.719 -3.332 1 91.31 59 PRO B O 1
ATOM 1472 N N . SER B 1 60 ? -17.016 -22.688 -5.117 1 90.19 60 SER B N 1
ATOM 1473 C CA . SER B 1 60 ? -18.016 -23.547 -4.484 1 90.19 60 SER B CA 1
ATOM 1474 C C . SER B 1 60 ? -17.625 -25.016 -4.562 1 90.19 60 SER B C 1
ATOM 1476 O O . SER B 1 60 ? -18.094 -25.844 -3.771 1 90.19 60 SER B O 1
ATOM 1478 N N . THR B 1 61 ? -16.844 -25.328 -5.508 1 89.88 61 THR B N 1
ATOM 1479 C CA . THR B 1 61 ? -16.391 -26.703 -5.68 1 89.88 61 THR B CA 1
ATOM 1480 C C . THR B 1 61 ? -15.32 -27.047 -4.648 1 89.88 61 THR B C 1
ATOM 1482 O O . THR B 1 61 ? -14.312 -26.359 -4.523 1 89.88 61 THR B O 1
ATOM 1485 N N . PRO B 1 62 ? -15.578 -28.219 -4.012 1 86.75 62 PRO B N 1
ATOM 1486 C CA . PRO B 1 62 ? -14.617 -28.609 -2.98 1 86.75 62 PRO B CA 1
ATOM 1487 C C . PRO B 1 62 ? -13.211 -28.859 -3.539 1 86.75 62 PRO B C 1
ATOM 1489 O O . PRO B 1 62 ? -13.07 -29.312 -4.676 1 86.75 62 PRO B O 1
ATOM 1492 N N . ASN B 1 63 ? -12.18 -28.547 -2.812 1 88.56 63 ASN B N 1
ATOM 1493 C CA . ASN B 1 63 ? -10.773 -28.797 -3.082 1 88.56 63 ASN B CA 1
ATOM 1494 C C . ASN B 1 63 ? -10.242 -27.922 -4.203 1 88.56 63 ASN B C 1
ATOM 1496 O O . ASN B 1 63 ? -9.203 -28.203 -4.793 1 88.56 63 ASN B O 1
ATOM 1500 N N . THR B 1 64 ? -11.094 -27 -4.609 1 89.88 64 THR B N 1
ATOM 1501 C CA . THR B 1 64 ? -10.57 -26.031 -5.562 1 89.88 64 THR B CA 1
ATOM 1502 C C . THR B 1 64 ? -9.781 -24.938 -4.844 1 89.88 64 THR B C 1
ATOM 1504 O O . THR B 1 64 ? -10.273 -24.328 -3.891 1 89.88 64 THR B O 1
ATOM 1507 N N . PRO B 1 65 ? -8.609 -24.703 -5.168 1 88.88 65 PRO B N 1
ATOM 1508 C CA . PRO B 1 65 ? -7.797 -23.688 -4.492 1 88.88 65 PRO B CA 1
ATOM 1509 C C . PRO B 1 65 ? -8.312 -22.281 -4.707 1 88.88 65 PRO B C 1
ATOM 1511 O O . PRO B 1 65 ? -8.984 -22 -5.703 1 88.88 65 PRO B O 1
ATOM 1514 N N . PRO B 1 66 ? -8.094 -21.422 -3.764 1 91.25 66 PRO B N 1
ATOM 1515 C CA . PRO B 1 66 ? -8.469 -20.016 -3.971 1 91.25 66 PRO B CA 1
ATOM 1516 C C . PRO B 1 66 ? -7.855 -19.422 -5.238 1 91.25 66 PRO B C 1
ATOM 1518 O O . PRO B 1 66 ? -6.695 -19.703 -5.559 1 91.25 66 PRO B O 1
ATOM 1521 N N . PRO B 1 67 ? -8.609 -18.672 -5.906 1 95.31 67 PRO B N 1
ATOM 1522 C CA . PRO B 1 67 ? -8.133 -18.156 -7.188 1 95.31 67 PRO B CA 1
ATOM 1523 C C . PRO B 1 67 ? -7.234 -16.922 -7.031 1 95.31 67 PRO B C 1
ATOM 1525 O O . PRO B 1 67 ? -6.543 -16.531 -7.977 1 95.31 67 PRO B O 1
ATOM 1528 N N . PHE B 1 68 ? -7.305 -16.297 -5.844 1 97.12 68 PHE B N 1
ATOM 1529 C CA . PHE B 1 68 ? -6.551 -15.062 -5.684 1 97.12 68 PHE B CA 1
ATOM 1530 C C . PHE B 1 68 ? -5.848 -15.031 -4.332 1 97.12 68 PHE B C 1
ATOM 1532 O O . PHE B 1 68 ? -6.34 -15.602 -3.355 1 97.12 68 PHE B O 1
ATOM 1539 N N . ARG B 1 69 ? -4.734 -14.406 -4.316 1 97.69 69 ARG B N 1
ATOM 1540 C CA . ARG B 1 69 ? -4.172 -13.812 -3.109 1 97.69 69 ARG B CA 1
ATOM 1541 C C . ARG B 1 69 ? -4.477 -12.32 -3.037 1 97.69 69 ARG B C 1
ATOM 1543 O O . ARG B 1 69 ? -4.641 -11.664 -4.07 1 97.69 69 ARG B O 1
ATOM 1550 N N . PHE B 1 70 ? -4.586 -11.789 -1.828 1 98.5 70 PHE B N 1
ATOM 1551 C CA . PHE B 1 70 ? -4.992 -10.398 -1.651 1 98.5 70 PHE B CA 1
ATOM 1552 C C . PHE B 1 70 ? -4.059 -9.68 -0.686 1 98.5 70 PHE B C 1
ATOM 1554 O O . PHE B 1 70 ? -3.582 -10.273 0.284 1 98.5 70 PHE B O 1
ATOM 1561 N N . THR B 1 71 ? -3.832 -8.414 -0.916 1 98.62 71 THR B N 1
ATOM 1562 C CA . THR B 1 71 ? -3.391 -7.457 0.092 1 98.62 71 THR B CA 1
ATOM 1563 C C . THR B 1 71 ? -4.367 -6.289 0.191 1 98.62 71 THR B C 1
ATOM 1565 O O . THR B 1 71 ? -4.887 -5.816 -0.824 1 98.62 71 THR B O 1
ATOM 1568 N N . VAL B 1 72 ? -4.633 -5.84 1.368 1 98.81 72 VAL B N 1
ATOM 1569 C CA . VAL B 1 72 ? -5.43 -4.641 1.619 1 98.81 72 VAL B CA 1
ATOM 1570 C C . VAL B 1 72 ? -4.641 -3.672 2.496 1 98.81 72 VAL B C 1
ATOM 1572 O O . VAL B 1 72 ? -4.105 -4.059 3.537 1 98.81 72 VAL B O 1
ATOM 1575 N N . ASN B 1 73 ? -4.492 -2.488 2.053 1 98.69 73 ASN B N 1
ATOM 1576 C CA . ASN B 1 73 ? -3.889 -1.396 2.807 1 98.69 73 ASN B CA 1
ATOM 1577 C C . ASN B 1 73 ? -4.91 -0.313 3.143 1 98.69 73 ASN B C 1
ATOM 1579 O O . ASN B 1 73 ? -5.715 0.072 2.293 1 98.69 73 ASN B O 1
ATOM 1583 N N . SER B 1 74 ? -4.918 0.092 4.328 1 98.75 74 SER B N 1
ATOM 1584 C CA . SER B 1 74 ? -5.766 1.194 4.77 1 98.75 74 SER B CA 1
ATOM 1585 C C . SER B 1 74 ? -4.945 2.285 5.449 1 98.75 74 SER B C 1
ATOM 1587 O O . SER B 1 74 ? -4.125 1.998 6.324 1 98.75 74 SER B O 1
ATOM 1589 N N . THR B 1 75 ? -5.168 3.543 5.047 1 97.62 75 THR B N 1
ATOM 1590 C CA . THR B 1 75 ? -4.5 4.711 5.609 1 97.62 75 THR B CA 1
ATOM 1591 C C . THR B 1 75 ? -5.52 5.758 6.051 1 97.62 75 THR B C 1
ATOM 1593 O O . THR B 1 75 ? -6.422 6.117 5.289 1 97.62 75 THR B O 1
ATOM 1596 N N . ILE B 1 76 ? -5.332 6.207 7.207 1 97 76 ILE B N 1
ATOM 1597 C CA . ILE B 1 76 ? -6.168 7.27 7.758 1 97 76 ILE B CA 1
ATOM 1598 C C . ILE B 1 76 ? -5.301 8.477 8.109 1 97 76 ILE B C 1
ATOM 1600 O O . ILE B 1 76 ? -4.281 8.344 8.781 1 97 76 ILE B O 1
ATOM 1604 N N . VAL B 1 77 ? -5.68 9.617 7.633 1 94.06 77 VAL B N 1
ATOM 1605 C CA . VAL B 1 77 ? -4.93 10.852 7.84 1 94.06 77 VAL B CA 1
ATOM 1606 C C . VAL B 1 77 ? -5.828 11.898 8.492 1 94.06 77 VAL B C 1
ATOM 1608 O O . VAL B 1 77 ? -6.996 12.047 8.117 1 94.06 77 VAL B O 1
ATOM 1611 N N . GLN B 1 78 ? -5.27 12.516 9.492 1 92.25 78 GLN B N 1
ATOM 1612 C CA . GLN B 1 78 ? -5.941 13.664 10.086 1 92.25 78 GLN B CA 1
ATOM 1613 C C . GLN B 1 78 ? -5.898 14.875 9.164 1 92.25 78 GLN B C 1
ATOM 1615 O O . GLN B 1 78 ? -4.828 15.266 8.695 1 92.25 78 GLN B O 1
ATOM 1620 N N . GLN B 1 79 ? -7.141 15.359 8.891 1 83.06 79 GLN B N 1
ATOM 1621 C CA . GLN B 1 79 ? -7.148 16.578 8.094 1 83.06 79 GLN B CA 1
ATOM 1622 C C . GLN B 1 79 ? -6.785 17.797 8.938 1 83.06 79 GLN B C 1
ATOM 1624 O O . GLN B 1 79 ? -7.125 17.859 10.125 1 83.06 79 GLN B O 1
ATOM 1629 N N . GLY B 1 80 ? -5.629 18.469 8.914 1 62.53 80 GLY B N 1
ATOM 1630 C CA . GLY B 1 80 ? -5.32 19.688 9.648 1 62.53 80 GLY B CA 1
ATOM 1631 C C . GLY B 1 80 ? -6.461 20.688 9.656 1 62.53 80 GLY B C 1
ATOM 1632 O O . GLY B 1 80 ? -7.305 20.672 8.758 1 62.53 80 GLY B O 1
ATOM 1633 N N . LEU B 1 81 ? -6.98 21 10.992 1 47.12 81 LEU B N 1
ATOM 1634 C CA . LEU B 1 81 ? -7.965 22.062 11.219 1 47.12 81 LEU B CA 1
ATOM 1635 C C . LEU B 1 81 ? -7.652 23.281 10.375 1 47.12 81 LEU B C 1
ATOM 1637 O O . LEU B 1 81 ? -6.492 23.688 10.266 1 47.12 81 LEU B O 1
ATOM 1641 N N . ILE B 1 82 ? -8.188 23.438 9.32 1 43.69 82 ILE B N 1
ATOM 1642 C CA . ILE B 1 82 ? -8.234 24.81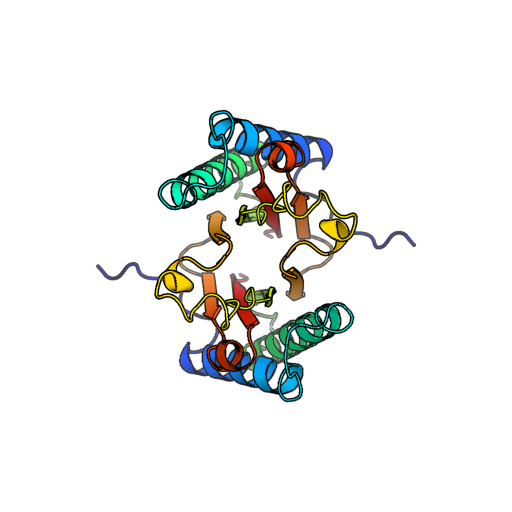2 8.844 1 43.69 82 ILE B CA 1
ATOM 1643 C C . ILE B 1 82 ? -8.5 25.766 10.016 1 43.69 82 ILE B C 1
ATOM 1645 O O . ILE B 1 82 ? -9.477 25.578 10.75 1 43.69 82 ILE B O 1
ATOM 1649 N N . ASP B 1 83 ? -7.523 26.141 10.789 1 40.94 83 ASP B N 1
ATOM 1650 C CA . ASP B 1 83 ? -7.934 27.172 11.734 1 40.94 83 ASP B CA 1
ATOM 1651 C C . ASP B 1 83 ? -9.023 28.062 11.133 1 40.94 83 ASP B C 1
ATOM 1653 O O . ASP B 1 83 ? -8.773 28.781 10.164 1 40.94 83 ASP B O 1
ATOM 1657 N N . LYS B 1 84 ? -10.219 27.781 11.273 1 40.41 84 LYS B N 1
ATOM 1658 C CA . LYS B 1 84 ? -11.383 28.594 10.938 1 40.41 84 LYS B CA 1
ATOM 1659 C C . LYS B 1 84 ? -11.133 30.062 11.289 1 40.41 84 LYS B C 1
ATOM 1661 O O . LYS B 1 84 ? -11.719 30.953 10.68 1 40.41 84 LYS B O 1
ATOM 1666 N N . SER B 1 85 ? -10.695 30.344 12.484 1 39.78 85 SER B N 1
ATOM 1667 C CA . SER B 1 85 ? -10.578 31.719 12.945 1 39.78 85 SER B CA 1
ATOM 1668 C C . SER B 1 85 ? -9.617 32.531 12.07 1 39.78 85 SER B C 1
ATOM 1670 O O . SER B 1 85 ? -9.711 33.75 11.984 1 39.78 85 SER B O 1
ATOM 1672 N N . SER B 1 86 ? -8.469 31.828 11.688 1 41.22 86 SER B N 1
ATOM 1673 C CA . SER B 1 86 ? -7.645 32.656 10.805 1 41.22 86 SER B CA 1
ATOM 1674 C C . SER B 1 86 ? -8.312 32.844 9.453 1 41.22 86 SER B C 1
ATOM 1676 O O . SER B 1 86 ? -7.785 33.531 8.586 1 41.22 86 SER B O 1
ATOM 1678 N N . ALA B 1 87 ? -9.398 32.062 9.195 1 40.28 87 ALA B N 1
ATOM 1679 C CA . ALA B 1 87 ? -10.219 32.344 8.023 1 40.28 87 ALA B CA 1
ATOM 1680 C C . ALA B 1 87 ? -10.812 33.75 8.086 1 40.28 87 ALA B C 1
ATOM 1682 O O . ALA B 1 87 ? -11.523 34.188 7.176 1 40.28 87 ALA B O 1
ATOM 1683 N N . ALA B 1 88 ? -10.961 34.312 9.219 1 38.53 88 ALA B N 1
ATOM 1684 C CA . ALA B 1 88 ? -11.734 35.562 9.219 1 38.53 88 ALA B CA 1
ATOM 1685 C C . ALA B 1 88 ? -11.094 36.625 8.328 1 38.53 88 ALA B C 1
ATOM 1687 O O . ALA B 1 88 ? -11.789 37.438 7.727 1 38.53 88 ALA B O 1
ATOM 1688 N N . ASP B 1 89 ? -9.859 37.125 8.609 1 39.56 89 ASP B N 1
ATOM 1689 C CA . ASP B 1 89 ? -9.406 38.312 7.875 1 39.56 89 ASP B CA 1
ATOM 1690 C C . ASP B 1 89 ? -9.055 37.938 6.434 1 39.56 89 ASP B C 1
ATOM 1692 O O . ASP B 1 89 ? -8.477 38.781 5.711 1 39.56 89 ASP B O 1
ATOM 1696 N N . GLY B 1 90 ? -9.719 37.156 5.672 1 38.06 90 GLY B N 1
ATOM 1697 C CA . GLY B 1 90 ? -9.594 36.875 4.25 1 38.06 90 GLY B CA 1
ATOM 1698 C C . GLY B 1 90 ? -8.531 35.844 3.939 1 38.06 90 GLY B C 1
ATOM 1699 O O . GLY B 1 90 ? -8.336 35.469 2.779 1 38.06 90 GLY B O 1
ATOM 1700 N N . SER B 1 91 ? -7.324 35.875 4.52 1 34.47 91 SER B N 1
ATOM 1701 C CA . SER B 1 91 ? -6.176 35.031 4.215 1 34.47 91 SER B CA 1
ATOM 1702 C C . SER B 1 91 ? -6.422 33.594 4.645 1 34.47 91 SER B C 1
ATOM 1704 O O . SER B 1 91 ? -5.473 32.844 4.875 1 34.47 91 SER B O 1
ATOM 1706 N N . ALA B 1 92 ? -7.465 33.156 5.102 1 37.72 92 ALA B N 1
ATOM 1707 C CA . ALA B 1 92 ? -7.938 31.828 5.516 1 37.72 92 ALA B CA 1
ATOM 1708 C C . ALA B 1 92 ? -7.48 30.75 4.535 1 37.72 92 ALA B C 1
ATOM 1710 O O . ALA B 1 92 ? -7.676 29.562 4.781 1 37.72 92 ALA B O 1
ATOM 1711 N N . ALA B 1 93 ? -7.496 31.094 3.34 1 39.5 93 ALA B N 1
ATOM 1712 C CA . ALA B 1 93 ? -7.395 30.125 2.248 1 39.5 93 ALA B CA 1
ATOM 1713 C C . ALA B 1 93 ? -6.23 29.156 2.471 1 39.5 93 ALA B C 1
ATOM 1715 O O . ALA B 1 93 ? -6.18 28.094 1.866 1 39.5 93 ALA B O 1
ATOM 1716 N N . ASN B 1 94 ? -5.102 29.672 2.684 1 36.91 94 ASN B N 1
ATOM 1717 C CA . ASN B 1 94 ? -3.861 28.922 2.562 1 36.91 94 ASN B CA 1
ATOM 1718 C C . ASN B 1 94 ? -3.701 27.922 3.705 1 36.91 94 ASN B C 1
ATOM 1720 O O . ASN B 1 94 ? -2.58 27.609 4.117 1 36.91 94 ASN B O 1
ATOM 1724 N N . THR B 1 95 ? -4.617 27.844 4.629 1 38.44 95 THR B N 1
ATOM 1725 C CA . THR B 1 95 ? -4.426 26.984 5.785 1 38.44 95 THR B CA 1
ATOM 1726 C C . THR B 1 95 ? -3.916 25.609 5.348 1 38.44 95 THR B C 1
ATOM 1728 O O . THR B 1 95 ? -4.086 25.219 4.191 1 38.44 95 THR B O 1
ATOM 1731 N N . GLY B 1 96 ? -3.043 24.828 6.242 1 46.47 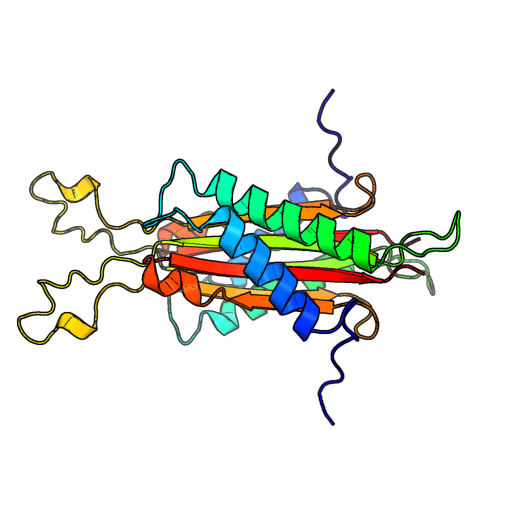96 GLY B N 1
ATOM 1732 C CA . GLY B 1 96 ? -1.918 23.906 6.254 1 46.47 96 GLY B CA 1
ATOM 1733 C C . GLY B 1 96 ? -2.25 22.562 5.66 1 46.47 96 GLY B C 1
ATOM 1734 O O . GLY B 1 96 ? -2.441 21.578 6.391 1 46.47 96 GLY B O 1
ATOM 1735 N N . LYS B 1 97 ? -3.123 22.469 4.73 1 55.97 97 LYS B N 1
ATOM 1736 C CA . LYS B 1 97 ? -3.156 21.141 4.137 1 55.97 97 LYS B CA 1
ATOM 1737 C C . LYS B 1 97 ? -1.746 20.625 3.852 1 55.97 97 LYS B C 1
ATOM 1739 O O . LYS B 1 97 ? -0.939 21.328 3.234 1 55.97 97 LYS B O 1
ATOM 1744 N N . ARG B 1 98 ? -1.365 19.766 4.637 1 73.06 98 ARG B N 1
ATOM 1745 C CA . ARG B 1 98 ? -0.066 19.141 4.402 1 73.06 98 ARG B CA 1
ATOM 1746 C C . ARG B 1 98 ? -0.081 18.312 3.129 1 73.06 98 ARG B C 1
ATOM 1748 O O . ARG B 1 98 ? -1.084 17.656 2.816 1 73.06 98 ARG B O 1
ATOM 1755 N N . GLY B 1 99 ? 0.884 18.516 2.229 1 89.31 99 GLY B N 1
ATOM 1756 C CA . GLY B 1 99 ? 1.013 17.781 0.982 1 89.31 99 GLY B CA 1
ATOM 1757 C C . GLY B 1 99 ? 1.298 16.297 1.189 1 89.31 99 GLY B C 1
ATOM 1758 O O . GLY B 1 99 ? 2.115 15.938 2.037 1 89.31 99 GLY B O 1
ATOM 1759 N N . MET B 1 100 ? 0.496 15.492 0.567 1 92.88 100 MET B N 1
ATOM 1760 C CA . MET B 1 100 ? 0.757 14.055 0.525 1 92.88 100 MET B CA 1
ATOM 1761 C C . MET B 1 100 ? 0.575 13.508 -0.888 1 92.88 100 MET B C 1
ATOM 1763 O O . MET B 1 100 ? -0.339 13.922 -1.604 1 92.88 100 MET B O 1
ATOM 1767 N N . HIS B 1 101 ? 1.427 12.672 -1.273 1 96.44 101 HIS B N 1
ATOM 1768 C CA . HIS B 1 101 ? 1.295 11.977 -2.549 1 96.44 101 HIS B CA 1
ATOM 1769 C C . HIS B 1 101 ? 1.752 10.523 -2.438 1 96.44 101 HIS B C 1
ATOM 1771 O O . HIS B 1 101 ? 2.793 10.242 -1.84 1 96.44 101 HIS B O 1
ATOM 1777 N N . SER B 1 102 ? 0.982 9.664 -2.9 1 97.38 102 SER B N 1
ATOM 1778 C CA . SER B 1 102 ? 1.292 8.234 -2.926 1 97.38 102 SER B CA 1
ATOM 1779 C C . SER B 1 102 ? 1.144 7.664 -4.332 1 97.38 102 SER B C 1
ATOM 1781 O O . SER B 1 102 ? 0.257 8.07 -5.082 1 97.38 102 SER B O 1
ATOM 1783 N N . ALA B 1 103 ? 1.98 6.824 -4.656 1 98.06 103 ALA B N 1
ATOM 1784 C CA . ALA B 1 103 ? 1.926 6.117 -5.934 1 98.06 103 ALA B CA 1
ATOM 1785 C C . ALA B 1 103 ? 2.396 4.672 -5.781 1 98.06 103 ALA B C 1
ATOM 1787 O O . ALA B 1 103 ? 3.051 4.328 -4.793 1 98.06 103 ALA B O 1
ATOM 1788 N N . SER B 1 104 ? 2.006 3.842 -6.73 1 98.38 104 SER B N 1
ATOM 1789 C CA . SER B 1 104 ? 2.389 2.434 -6.723 1 98.38 104 SER B CA 1
ATOM 1790 C C . SER B 1 104 ? 2.832 1.977 -8.109 1 98.38 104 SER B C 1
ATOM 1792 O O . SER B 1 104 ? 2.406 2.539 -9.117 1 98.38 104 SER B O 1
ATOM 1794 N N . GLY B 1 105 ? 3.668 1.053 -8.164 1 98.44 105 GLY B N 1
ATOM 1795 C CA . GLY B 1 105 ? 4.078 0.313 -9.352 1 98.44 105 GLY B CA 1
ATOM 1796 C C . GLY B 1 105 ? 4.195 -1.18 -9.109 1 98.44 105 GLY B C 1
ATOM 1797 O O . GLY B 1 105 ? 4.199 -1.631 -7.961 1 98.44 105 GLY B O 1
ATOM 1798 N N . ALA B 1 106 ? 4.223 -1.914 -10.242 1 98.44 106 ALA B N 1
ATOM 1799 C CA . ALA B 1 106 ? 4.207 -3.363 -10.055 1 98.44 106 ALA B CA 1
ATOM 1800 C C . ALA B 1 106 ? 4.961 -4.066 -11.18 1 98.44 106 ALA B C 1
ATOM 1802 O O . ALA B 1 106 ? 5.172 -3.492 -12.25 1 98.44 106 ALA B O 1
ATOM 1803 N N . TYR B 1 107 ? 5.5 -5.211 -10.891 1 98.31 107 TYR B N 1
ATOM 1804 C CA . TYR B 1 107 ? 5.922 -6.27 -11.805 1 98.31 107 TYR B CA 1
ATOM 1805 C C . TYR B 1 107 ? 5.07 -7.52 -11.625 1 98.31 107 TYR B C 1
ATOM 1807 O O . TYR B 1 107 ? 5.27 -8.281 -10.672 1 98.31 107 TYR B O 1
ATOM 1815 N N . TRP B 1 108 ? 4.066 -7.754 -12.484 1 96.88 108 TRP B N 1
ATOM 1816 C CA . TRP B 1 108 ? 3.086 -8.828 -12.367 1 96.88 108 TRP B CA 1
ATOM 1817 C C . TRP B 1 108 ? 2.41 -9.102 -13.711 1 96.88 108 TRP B C 1
ATOM 1819 O O . TRP B 1 108 ? 2.861 -8.609 -14.75 1 96.88 108 TRP B O 1
ATOM 1829 N N . ASP B 1 109 ? 1.544 -10.109 -13.789 1 94.81 109 ASP B N 1
ATOM 1830 C CA . ASP B 1 109 ? 0.709 -10.336 -14.961 1 94.81 109 ASP B CA 1
ATOM 1831 C C . ASP B 1 109 ? -0.385 -9.281 -15.07 1 94.81 109 ASP B C 1
ATOM 1833 O O . ASP B 1 109 ? -1.405 -9.359 -14.383 1 94.81 109 ASP B O 1
ATOM 1837 N N . VAL B 1 110 ? -0.205 -8.336 -15.961 1 93.88 110 VAL B N 1
ATOM 1838 C CA . VAL B 1 110 ? -1.062 -7.152 -16.031 1 93.88 110 VAL B CA 1
ATOM 1839 C C . VAL B 1 110 ? -2.465 -7.562 -16.484 1 93.88 110 VAL B C 1
ATOM 1841 O O . VAL B 1 110 ? -3.416 -6.793 -16.344 1 93.88 110 VAL B O 1
ATOM 1844 N N . ASN B 1 111 ? -2.604 -8.766 -16.953 1 94.12 111 ASN B N 1
ATOM 1845 C CA . ASN B 1 111 ? -3.908 -9.227 -17.422 1 94.12 111 ASN B CA 1
ATOM 1846 C C . ASN B 1 111 ? -4.699 -9.906 -16.312 1 94.12 111 ASN B C 1
ATOM 1848 O O . ASN B 1 111 ? -5.906 -10.109 -16.438 1 94.12 111 ASN B O 1
ATOM 1852 N N . ARG B 1 112 ? -4.023 -10.289 -15.266 1 94.94 112 ARG B N 1
ATOM 1853 C CA . ARG B 1 112 ? -4.68 -11.125 -14.258 1 94.94 112 ARG B CA 1
ATOM 1854 C C . ARG B 1 112 ? -4.586 -10.484 -12.875 1 94.94 112 ARG B C 1
ATOM 1856 O O . ARG B 1 112 ? -5.453 -10.695 -12.031 1 94.94 112 ARG B O 1
ATOM 1863 N N . ASP B 1 113 ? -3.494 -9.844 -12.695 1 97.44 113 ASP B N 1
ATOM 1864 C CA . ASP B 1 113 ? -3.281 -9.164 -11.422 1 97.44 113 ASP B CA 1
ATOM 1865 C C . ASP B 1 113 ? -3.748 -7.711 -11.484 1 97.44 113 ASP B C 1
ATOM 1867 O O . ASP B 1 113 ? -3.967 -7.172 -12.578 1 97.44 113 ASP B O 1
ATOM 1871 N N . GLY B 1 114 ? -3.992 -7.098 -10.305 1 97.31 114 GLY B N 1
ATOM 1872 C CA . GLY B 1 114 ? -4.414 -5.707 -10.352 1 97.31 114 GLY B CA 1
ATOM 1873 C C . GLY B 1 114 ? -4.492 -5.059 -8.977 1 97.31 114 GLY B C 1
ATOM 1874 O O . GLY B 1 114 ? -4.184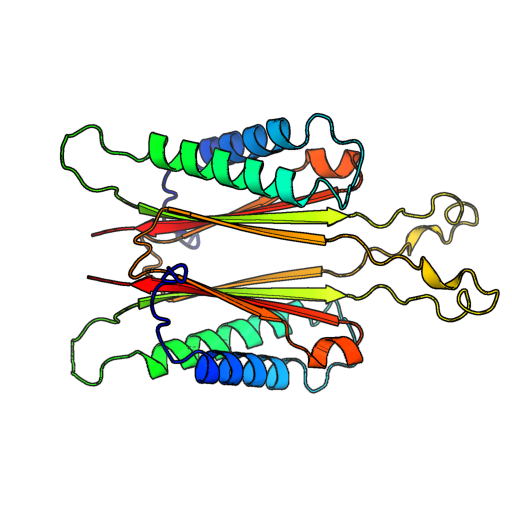 -5.695 -7.969 1 97.31 114 GLY B O 1
ATOM 1875 N N . MET B 1 115 ? -4.816 -3.777 -9.031 1 98.06 115 MET B N 1
ATOM 1876 C CA . MET B 1 115 ? -4.977 -2.93 -7.855 1 98.06 115 MET B CA 1
ATOM 1877 C C . MET B 1 115 ? -6.164 -1.987 -8.023 1 98.06 115 MET B C 1
ATOM 1879 O O . MET B 1 115 ? -6.43 -1.502 -9.125 1 98.06 115 MET B O 1
ATOM 1883 N N . TRP B 1 116 ? -6.797 -1.765 -6.984 1 97.56 116 TRP B N 1
ATOM 1884 C CA . TRP B 1 116 ? -7.902 -0.816 -6.914 1 97.56 116 TRP B CA 1
ATOM 1885 C C . TRP B 1 116 ? -7.805 0.045 -5.66 1 97.56 116 TRP B C 1
ATOM 1887 O O . TRP B 1 116 ? -7.492 -0.457 -4.578 1 97.56 116 TRP B O 1
ATOM 1897 N N . THR B 1 117 ? -8.008 1.284 -5.855 1 97.88 117 THR B N 1
ATOM 1898 C CA . THR B 1 117 ? -7.957 2.213 -4.73 1 97.88 117 THR B CA 1
ATOM 1899 C C . THR B 1 117 ? -9.297 2.908 -4.535 1 97.88 117 THR B C 1
ATOM 1901 O O . THR B 1 117 ? -9.984 3.225 -5.512 1 97.88 117 THR B O 1
ATOM 1904 N N . PHE B 1 118 ? -9.539 3.184 -3.299 1 98.31 118 PHE B N 1
ATOM 1905 C CA . PHE B 1 118 ? -10.812 3.756 -2.877 1 98.31 118 PHE B CA 1
ATOM 1906 C C . PHE B 1 118 ? -10.602 4.82 -1.809 1 98.31 118 PHE B C 1
ATOM 1908 O O . PHE B 1 118 ? -9.922 4.578 -0.81 1 98.31 118 PHE B O 1
ATOM 1915 N N . LYS B 1 119 ? -11.141 6.004 -2.094 1 98.06 119 LYS B N 1
ATOM 1916 C CA . LYS B 1 119 ? -11.219 7.051 -1.077 1 98.06 119 LYS B CA 1
ATOM 1917 C C . LYS B 1 119 ? -12.609 7.109 -0.454 1 98.06 119 LYS B C 1
ATOM 1919 O O . LYS B 1 119 ? -13.609 7.254 -1.164 1 98.06 119 LYS B O 1
ATOM 1924 N N . TYR B 1 120 ? -12.602 7.02 0.859 1 98.44 120 TYR B N 1
ATOM 1925 C CA . TYR B 1 120 ? -13.867 6.992 1.581 1 98.44 120 TYR B CA 1
ATOM 1926 C C . TYR B 1 120 ? -14.461 8.391 1.706 1 98.44 120 TYR B C 1
ATOM 1928 O O . TYR B 1 120 ? -13.961 9.211 2.479 1 98.44 120 TYR B O 1
ATOM 1936 N N . PRO B 1 121 ? -15.531 8.695 1.032 1 97.25 121 PRO B N 1
ATOM 1937 C CA . PRO B 1 121 ? -15.992 10.078 0.939 1 97.25 121 PRO B CA 1
ATOM 1938 C C . PRO B 1 121 ? -16.516 10.617 2.268 1 97.25 121 PRO B C 1
ATOM 1940 O O . PRO B 1 121 ? -16.359 11.797 2.572 1 97.25 121 PRO B O 1
ATOM 1943 N N . ALA B 1 122 ? -17.109 9.797 3.041 1 96.5 122 ALA B N 1
ATOM 1944 C CA . ALA B 1 122 ? -17.781 10.266 4.258 1 96.5 122 ALA B CA 1
ATOM 1945 C C . ALA B 1 122 ? -16.75 10.633 5.328 1 96.5 122 ALA B C 1
ATOM 1947 O O . A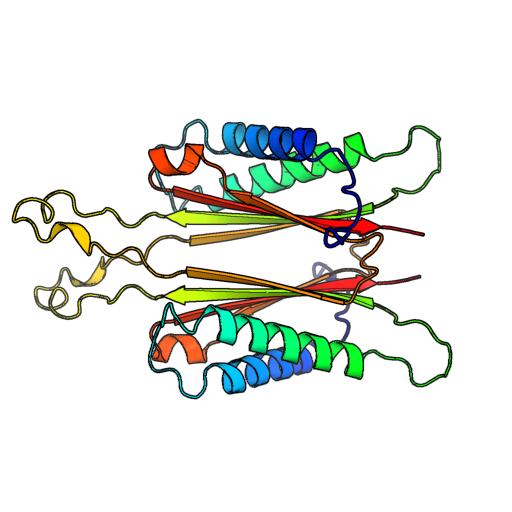LA B 1 122 ? -17.109 11.18 6.375 1 96.5 122 ALA B O 1
ATOM 1948 N N . ALA B 1 123 ? -15.492 10.328 5.086 1 96.38 123 ALA B N 1
ATOM 1949 C CA . ALA B 1 123 ? -14.445 10.625 6.062 1 96.38 123 ALA B CA 1
ATOM 1950 C C . ALA B 1 123 ? -14.219 12.125 6.184 1 96.38 123 ALA B C 1
ATOM 1952 O O . ALA B 1 123 ? -13.812 12.617 7.238 1 96.38 123 ALA B O 1
ATOM 1953 N N . GLU B 1 124 ? -14.453 12.836 5.094 1 93.44 124 GLU B N 1
ATOM 1954 C CA . GLU B 1 124 ? -14.188 14.273 5.051 1 93.44 124 GLU B CA 1
ATOM 1955 C C . GLU B 1 124 ? -14.977 15.016 6.121 1 93.44 124 GLU B C 1
ATOM 1957 O O . GLU B 1 124 ? -14.453 15.922 6.777 1 93.44 124 GLU B O 1
ATOM 1962 N N . ALA B 1 125 ? -16.203 14.656 6.281 1 94.31 125 ALA B N 1
ATOM 1963 C CA . ALA B 1 125 ? -17.062 15.305 7.266 1 94.31 125 ALA B CA 1
ATOM 1964 C C . ALA B 1 125 ? -16.531 15.102 8.68 1 94.31 125 ALA B C 1
ATOM 1966 O O . ALA B 1 125 ? -16.891 15.836 9.602 1 94.31 125 ALA B O 1
ATOM 1967 N N . LYS B 1 126 ? -15.641 14.18 8.883 1 95.19 126 LYS B N 1
ATOM 1968 C CA . LYS B 1 126 ? -15.078 13.859 10.195 1 95.19 126 LYS B CA 1
ATOM 1969 C C . LYS B 1 126 ? -13.664 14.43 10.344 1 95.19 126 LYS B C 1
ATOM 1971 O O . LYS B 1 126 ? -12.977 14.148 11.32 1 95.19 126 LYS B O 1
ATOM 1976 N N . GLY B 1 127 ? -13.25 15.242 9.32 1 92.75 127 GLY B N 1
ATOM 1977 C CA . GLY B 1 127 ? -11.906 15.789 9.344 1 92.75 127 GLY B CA 1
ATOM 1978 C C . GLY B 1 127 ? -10.836 14.758 9.055 1 92.75 127 GLY B C 1
ATOM 1979 O O . GLY B 1 127 ? -9.711 14.867 9.555 1 92.75 127 GLY B O 1
ATOM 1980 N N . LEU B 1 128 ? -11.227 13.664 8.359 1 94.56 128 LEU B N 1
ATOM 1981 C CA . LEU B 1 128 ? -10.312 12.578 8.023 1 94.56 128 LEU B CA 1
ATOM 1982 C C . LEU B 1 128 ? -10.195 12.414 6.516 1 94.56 128 LEU B C 1
ATOM 1984 O O . LEU B 1 128 ? -11.094 12.82 5.77 1 94.56 128 LEU B O 1
ATOM 1988 N N . ASP B 1 129 ? -9.086 11.938 6.105 1 95.19 129 ASP B N 1
ATOM 1989 C CA . ASP B 1 129 ? -8.93 11.266 4.816 1 95.19 129 ASP B CA 1
ATOM 1990 C C . ASP B 1 129 ? -8.672 9.773 5 1 95.19 129 ASP B C 1
ATOM 1992 O O . ASP B 1 129 ? -7.793 9.375 5.766 1 95.19 129 ASP B O 1
ATOM 1996 N N . VAL B 1 130 ? -9.492 8.977 4.379 1 97.62 130 VAL B N 1
ATOM 1997 C CA . VAL B 1 130 ? -9.32 7.527 4.453 1 97.62 130 VAL B CA 1
ATOM 1998 C C . VAL B 1 130 ? -9.125 6.961 3.051 1 97.62 130 VAL B C 1
ATOM 2000 O O . VAL B 1 130 ? -9.984 7.125 2.18 1 97.62 130 VAL B O 1
ATOM 2003 N N . VAL B 1 131 ? -8.023 6.359 2.838 1 98.12 131 VAL B N 1
ATOM 2004 C CA . VAL B 1 131 ? -7.723 5.727 1.557 1 98.12 131 VAL B CA 1
ATOM 2005 C C . VAL B 1 131 ? -7.492 4.234 1.757 1 98.12 131 VAL B C 1
ATOM 2007 O O . VAL B 1 131 ? -6.695 3.83 2.609 1 98.12 131 VAL B O 1
ATOM 2010 N N . VAL B 1 132 ? -8.172 3.426 1 1 98.75 132 VAL B N 1
ATOM 2011 C CA . VAL B 1 132 ? -8.039 1.974 1.003 1 98.75 132 VAL B CA 1
ATOM 2012 C C . VAL B 1 132 ? -7.512 1.501 -0.349 1 98.75 132 VAL B C 1
ATOM 2014 O O . VAL B 1 132 ? -7.949 1.982 -1.396 1 98.75 132 VAL B O 1
ATOM 2017 N N . SER B 1 133 ? -6.57 0.608 -0.333 1 98.56 133 SER B N 1
ATOM 2018 C CA . SER B 1 133 ? -6.062 -0.017 -1.55 1 98.56 133 SER B CA 1
ATOM 2019 C C . SER B 1 133 ? -6.168 -1.536 -1.476 1 98.56 133 SER B C 1
ATOM 2021 O O . SER B 1 133 ? -5.754 -2.145 -0.488 1 98.56 133 SER B O 1
ATOM 2023 N N . VAL B 1 134 ? -6.738 -2.094 -2.471 1 98.62 134 VAL B N 1
ATOM 2024 C CA . VAL B 1 134 ? -6.832 -3.543 -2.613 1 98.62 134 VAL B CA 1
ATOM 2025 C C . VAL B 1 134 ? -5.953 -4.004 -3.773 1 98.62 134 VAL B C 1
ATOM 2027 O O . VAL B 1 134 ? -6.039 -3.463 -4.879 1 98.62 134 VAL B O 1
ATOM 2030 N N . THR B 1 135 ? -5.137 -4.969 -3.57 1 98.25 135 THR B N 1
ATOM 2031 C CA . THR B 1 135 ? -4.324 -5.613 -4.598 1 98.25 135 THR B CA 1
ATOM 2032 C C . THR B 1 135 ? -4.629 -7.109 -4.664 1 98.25 135 THR B C 1
ATOM 2034 O O . THR B 1 135 ? -4.758 -7.766 -3.631 1 98.25 135 THR B O 1
ATOM 2037 N N . TRP B 1 136 ? -4.781 -7.598 -5.875 1 98.31 136 TRP B N 1
ATOM 2038 C CA . TRP B 1 136 ? -5.012 -9.031 -6.039 1 98.31 136 TRP B CA 1
ATOM 2039 C C . TRP B 1 136 ? -4 -9.641 -7.008 1 98.31 136 TRP B C 1
ATOM 2041 O O . TRP B 1 136 ? -3.594 -8.992 -7.977 1 98.31 136 TRP B O 1
ATOM 2051 N N . PHE B 1 137 ? -3.666 -10.883 -6.707 1 96.94 137 PHE B N 1
ATOM 2052 C CA . PHE B 1 137 ? -2.793 -11.703 -7.543 1 96.94 137 PHE B CA 1
ATOM 2053 C C . PHE B 1 137 ? -3.475 -13.008 -7.922 1 96.94 137 PHE B C 1
ATOM 2055 O O . PHE B 1 137 ? -3.811 -13.82 -7.055 1 96.94 137 PHE B O 1
ATOM 2062 N N . ALA B 1 138 ? -3.625 -13.141 -9.203 1 95.75 138 ALA B N 1
ATOM 2063 C CA . ALA B 1 138 ? -4.293 -14.352 -9.68 1 95.75 138 ALA B CA 1
ATOM 2064 C C . ALA B 1 138 ? -3.383 -15.57 -9.555 1 95.75 138 ALA B C 1
ATOM 2066 O O . ALA B 1 138 ? -2.188 -15.492 -9.836 1 95.75 138 ALA B O 1
ATOM 2067 N N . LEU B 1 139 ? -4.008 -16.672 -9.148 1 92.81 139 LEU B N 1
ATOM 2068 C CA . LEU B 1 139 ? -3.279 -17.922 -9.047 1 92.81 139 LEU B CA 1
ATOM 2069 C C . LEU B 1 139 ? -3.512 -18.781 -10.281 1 92.81 139 LEU B C 1
ATOM 2071 O O . LEU B 1 139 ? -4.531 -18.641 -10.961 1 92.81 139 LEU B O 1
ATOM 2075 N N . GLY B 1 140 ? -2.541 -19.641 -10.578 1 76.94 140 GLY B N 1
ATOM 2076 C CA . GLY B 1 140 ? -2.68 -20.578 -11.688 1 76.94 140 GLY B CA 1
ATOM 2077 C C . GLY B 1 140 ? -2.137 -20.016 -12.992 1 76.94 140 GLY B C 1
ATOM 2078 O O . GLY B 1 140 ? -1.858 -18.828 -13.102 1 76.94 140 GLY B O 1
#

Secondary structure (DSSP, 8-state):
--------SS-HHHHHHHHHHHHHHHHTT--S--TTTHHHHHHHHHHHHHHHHHHHHS-SSTTPPPSEEEEEEEEEEE-----SSTTTTS-GGG-----EEEEEEEES-TTT-EEEEEE-GGGGGGTEEEEEEEEEEE--/--------SS-HHHHHHHHHHHHHHHHTT--S--TTTHHHHHHHHHHHHHHHHHHHHS-SSTTPPPSEEEEEEEEEEE-----SSTTTTS-GGG-----EEEEEEEES-TTT-EEEEEE-GGGGGGTEEEEEEEEEEE--

pLDDT: mean 87.0, std 20.67, range [22.8, 98.94]